Protein AF-A0A3M0INQ0-F1 (afdb_monomer_lite)

Radius of gyration: 89.79 Å; chains: 1; bounding box: 180×80×239 Å

Foldseek 3Di:
DDDDDDDDDDPVVVVVVVVLVVLLVVLVVCVVVVNHDPVSVVSNVVSVVVVVVVVVVVVVVVVVVVVVVVVVVVVVVVVVVVVVVVVVVVVVVVVVVVVVVVVVVVVVVVVVVVVVVVVVVVVVVVVVVVVVVVVVVVVVVVVVVVVVVVVVVVVVVVVVVVVVVVVVVVVVVVVVVVVVVVVVVVVLVVLVVVLVVQLVPDPDPLSNQLSVVVSVVQDSVRSSVVVVVVVVCPDPVNVVVVVVVVVVVVVVVVVVVVVVVVVVVVVLVVVVVVLVPDDPPPPVVVSCVVCVVSCVVVVVVVVVVVVVVVVVVVVVVVVVVVVVVVVVVCVVCVVVVVVVVVVVVVVVVVVVVVVVVVPPPDPDDDDDDDDDDD

Organism: NCBI:txid943815

Secondary structure (DSSP, 8-state):
-------PPPTHHHHHHHHHHHHHHHHHHHHTTT---HHHHHHHHHHHHHHHHHHHHHHHHHHHHHHHHHHHHHHHHHHHHHHHHHHHHHHHHHHHHHHHHHHHHHHHHHHHHHHHHHHHHHHHHHHHHHHHHHHHHHHHHHHHHHHHHHHHHHHHHHHHHHHHHHHHHHHHHHHHHHHHHHHHHHHHHHHHHHHHHHHHT-SSHHHHHHHHHHHTT--HHHHHHHHHHHHHHTSHHHHHHHHHHHHHHHHHHHHHHHHHHHHHHHHHHHHHHHHHTS-TTS-HHHHHHHHHHHHHHHHHHHHHHHHHHHHHHHHHHHHHHHHHHHHHHHHHHHHHHHHHHHHHHHHHHHHHHHHHHHS----------PPPP-

pLDDT: mean 80.18, std 12.95, range [36.66, 97.31]

Structure (mmCIF, N/CA/C/O backbone):
data_AF-A0A3M0INQ0-F1
#
_entry.id   AF-A0A3M0INQ0-F1
#
loop_
_atom_site.group_PDB
_atom_site.id
_atom_site.type_symbol
_atom_site.label_atom_id
_atom_site.label_alt_id
_atom_site.label_comp_id
_atom_site.label_asym_id
_atom_site.label_entity_id
_atom_site.label_seq_id
_atom_site.pdbx_PDB_ins_code
_atom_site.Cartn_x
_atom_site.Cartn_y
_atom_site.Cartn_z
_atom_site.occupancy
_atom_site.B_iso_or_equiv
_atom_site.auth_seq_id
_atom_site.auth_comp_id
_atom_site.auth_asym_id
_atom_site.auth_atom_id
_atom_site.pdbx_PDB_model_num
ATOM 1 N N . MET A 1 1 ? 55.608 -8.253 -65.726 1.00 36.66 1 MET A N 1
ATOM 2 C CA . MET A 1 1 ? 56.864 -7.608 -66.171 1.00 36.66 1 MET A CA 1
ATOM 3 C C . MET A 1 1 ? 57.374 -8.366 -67.391 1.00 36.66 1 MET A C 1
ATOM 5 O O . MET A 1 1 ? 57.789 -9.502 -67.236 1.00 36.66 1 MET A O 1
ATOM 9 N N . SER A 1 2 ? 57.237 -7.806 -68.598 1.00 38.22 2 SER A N 1
ATOM 10 C CA . SER A 1 2 ? 57.661 -8.453 -69.853 1.00 38.22 2 SER A CA 1
ATOM 11 C C . SER A 1 2 ? 59.012 -7.892 -70.296 1.00 38.22 2 SER A C 1
ATOM 13 O O . SER A 1 2 ? 59.160 -6.680 -70.458 1.00 38.22 2 SER A O 1
ATOM 15 N N . SER A 1 3 ? 60.001 -8.764 -70.456 1.00 40.25 3 SER A N 1
ATOM 16 C CA . SER A 1 3 ? 61.374 -8.449 -70.851 1.00 40.25 3 SER A CA 1
ATOM 17 C C . SER A 1 3 ? 61.421 -8.015 -72.321 1.00 40.25 3 SER A C 1
ATOM 19 O O . SER A 1 3 ? 61.277 -8.829 -73.229 1.00 40.25 3 SER A O 1
ATOM 21 N N . ARG A 1 4 ? 61.631 -6.715 -72.570 1.00 40.94 4 ARG A N 1
ATOM 22 C CA . ARG A 1 4 ? 61.861 -6.164 -73.916 1.00 40.94 4 ARG A CA 1
ATOM 23 C C . ARG A 1 4 ? 63.197 -6.676 -74.463 1.00 40.94 4 ARG A C 1
ATOM 25 O O . ARG A 1 4 ? 64.258 -6.206 -74.064 1.00 40.94 4 ARG A O 1
ATOM 32 N N . THR A 1 5 ? 63.142 -7.601 -75.413 1.00 40.47 5 THR A N 1
ATOM 33 C CA . THR A 1 5 ? 64.263 -7.965 -76.286 1.00 40.47 5 THR A CA 1
ATOM 34 C C . THR A 1 5 ? 64.624 -6.779 -77.177 1.00 40.47 5 THR A C 1
ATOM 36 O O . THR A 1 5 ? 63.920 -6.471 -78.136 1.00 40.47 5 THR A O 1
ATOM 39 N N . THR A 1 6 ? 65.716 -6.085 -76.862 1.00 47.91 6 THR A N 1
ATOM 40 C CA . THR A 1 6 ? 66.291 -5.056 -77.731 1.00 47.91 6 THR A CA 1
ATOM 41 C C . THR A 1 6 ? 67.155 -5.721 -78.801 1.00 47.91 6 THR A C 1
ATOM 43 O O . THR A 1 6 ? 68.281 -6.156 -78.565 1.00 47.91 6 THR A O 1
ATOM 46 N N . THR A 1 7 ? 66.614 -5.822 -80.013 1.00 50.16 7 THR A N 1
ATOM 47 C CA . THR A 1 7 ? 67.336 -6.304 -81.194 1.00 50.16 7 THR A CA 1
ATOM 48 C C . THR A 1 7 ? 68.451 -5.316 -81.541 1.00 50.16 7 THR A C 1
ATOM 50 O O . THR A 1 7 ? 68.204 -4.203 -82.004 1.00 50.16 7 THR A O 1
ATOM 53 N N . ARG A 1 8 ? 69.704 -5.695 -81.274 1.00 52.53 8 ARG A N 1
ATOM 54 C CA . ARG A 1 8 ? 70.888 -4.875 -81.565 1.00 52.53 8 ARG A CA 1
ATOM 55 C C . ARG A 1 8 ? 71.078 -4.759 -83.081 1.00 52.53 8 ARG A C 1
ATOM 57 O O . ARG A 1 8 ? 71.092 -5.768 -83.781 1.00 52.53 8 ARG A O 1
ATOM 64 N N . ALA A 1 9 ? 71.248 -3.535 -83.579 1.00 51.91 9 ALA A N 1
ATOM 65 C CA . ALA A 1 9 ? 71.461 -3.266 -85.000 1.00 51.91 9 ALA A CA 1
ATOM 66 C C . ALA A 1 9 ? 72.696 -4.020 -85.557 1.00 51.91 9 ALA A C 1
ATOM 68 O O . ALA A 1 9 ? 73.710 -4.138 -84.858 1.00 51.91 9 ALA A O 1
ATOM 69 N N . PRO A 1 10 ? 72.648 -4.519 -86.808 1.00 57.16 10 PRO A N 1
ATOM 70 C CA . PRO A 1 10 ? 73.714 -5.333 -87.387 1.00 57.16 10 PRO A CA 1
ATOM 71 C C . PRO A 1 10 ? 75.003 -4.519 -87.589 1.00 57.16 10 PRO A C 1
ATOM 73 O O . PRO A 1 10 ? 75.032 -3.536 -88.330 1.00 57.16 10 PRO A O 1
ATOM 76 N N . LYS A 1 11 ? 76.096 -4.969 -86.955 1.00 57.94 11 LYS A N 1
ATOM 77 C CA . LYS A 1 11 ? 77.437 -4.341 -86.971 1.00 57.94 11 LYS A CA 1
ATOM 78 C C . LYS A 1 11 ? 78.066 -4.175 -88.370 1.00 57.94 11 LYS A C 1
ATOM 80 O O . LYS A 1 11 ? 79.009 -3.404 -88.504 1.00 57.94 11 LYS A O 1
ATOM 85 N N . GLY A 1 12 ? 77.549 -4.842 -89.406 1.00 62.66 12 GLY A N 1
ATOM 86 C CA . GLY A 1 12 ? 78.128 -4.833 -90.758 1.00 62.66 12 GLY A CA 1
ATOM 87 C C . GLY A 1 12 ? 78.011 -3.505 -91.521 1.00 62.66 12 GLY A C 1
ATOM 88 O O . GLY A 1 12 ? 78.860 -3.212 -92.354 1.00 62.66 12 GLY A O 1
ATOM 89 N N . ARG A 1 13 ? 77.018 -2.655 -91.215 1.00 65.06 13 ARG A N 1
ATOM 90 C CA . ARG A 1 13 ? 76.790 -1.401 -91.970 1.00 65.06 13 ARG A CA 1
ATOM 91 C C . ARG A 1 13 ? 77.831 -0.306 -91.710 1.00 65.06 13 ARG A C 1
ATOM 93 O O . ARG A 1 13 ? 78.008 0.570 -92.549 1.00 65.06 13 ARG A O 1
ATOM 100 N N . ASN A 1 14 ? 78.512 -0.338 -90.563 1.00 71.69 14 ASN A N 1
ATOM 101 C CA . ASN A 1 14 ? 79.512 0.680 -90.224 1.00 71.69 14 ASN A CA 1
ATOM 102 C C . ASN A 1 14 ? 80.842 0.460 -90.952 1.00 71.69 14 ASN A C 1
ATOM 104 O O . ASN A 1 14 ? 81.467 1.441 -91.339 1.00 71.69 14 ASN A O 1
ATOM 108 N N . LEU A 1 15 ? 81.249 -0.797 -91.160 1.00 73.81 15 LEU A N 1
ATOM 109 C CA . LEU A 1 15 ? 82.474 -1.133 -91.897 1.00 73.81 15 LEU A CA 1
ATOM 110 C C . LEU A 1 15 ? 82.350 -0.718 -93.365 1.00 73.81 15 LEU A C 1
ATOM 112 O O . LEU A 1 15 ? 83.151 0.066 -93.854 1.00 73.81 15 LEU A O 1
ATOM 116 N N . ASP A 1 16 ? 81.246 -1.102 -94.000 1.00 76.94 16 ASP A N 1
ATOM 117 C CA . ASP A 1 16 ? 80.930 -0.737 -95.382 1.00 76.94 16 ASP A CA 1
ATOM 118 C C . ASP A 1 16 ? 80.877 0.796 -95.591 1.00 76.94 16 ASP A C 1
ATOM 120 O O . ASP A 1 16 ? 81.354 1.336 -96.589 1.00 76.94 16 ASP A O 1
ATOM 124 N N . ARG A 1 17 ? 80.388 1.555 -94.600 1.00 77.88 17 ARG A N 1
ATOM 125 C CA . ARG A 1 17 ? 80.400 3.026 -94.664 1.00 77.88 17 ARG A CA 1
ATOM 126 C C . ARG A 1 17 ? 81.802 3.626 -94.522 1.00 77.88 17 ARG A C 1
ATOM 128 O O . ARG A 1 17 ? 82.087 4.646 -95.149 1.00 77.88 17 ARG A O 1
ATOM 135 N N . LEU A 1 18 ? 82.657 3.041 -93.685 1.00 82.38 18 LEU A N 1
ATOM 136 C CA . LEU A 1 18 ? 84.046 3.482 -93.525 1.00 82.38 18 LEU A CA 1
ATOM 137 C C . LEU A 1 18 ? 84.852 3.223 -94.802 1.00 82.38 18 LEU A C 1
ATOM 139 O O . LEU A 1 18 ? 85.535 4.135 -95.271 1.00 82.38 18 LEU A O 1
ATOM 143 N N . ASP A 1 19 ? 84.688 2.048 -95.408 1.00 82.25 19 ASP A N 1
ATOM 144 C CA . ASP A 1 19 ? 85.357 1.676 -96.658 1.00 82.25 19 ASP A CA 1
ATOM 145 C C . ASP A 1 19 ? 84.938 2.600 -97.809 1.00 82.25 19 ASP A C 1
ATOM 147 O O . ASP A 1 19 ? 85.781 3.161 -98.514 1.00 82.25 19 ASP A O 1
ATOM 151 N N . ARG A 1 20 ? 83.633 2.876 -97.944 1.00 80.50 20 ARG A N 1
ATOM 152 C CA . ARG A 1 20 ? 83.129 3.827 -98.946 1.00 80.50 20 ARG A CA 1
ATOM 153 C C . ARG A 1 20 ? 83.658 5.250 -98.737 1.00 80.50 20 ARG A C 1
ATOM 155 O O . ARG A 1 20 ? 84.014 5.913 -99.709 1.00 80.50 20 ARG A O 1
ATOM 162 N N . ARG A 1 21 ? 83.777 5.717 -97.487 1.00 84.50 21 ARG A N 1
ATOM 163 C CA . ARG A 1 21 ? 84.377 7.030 -97.174 1.00 84.50 21 ARG A CA 1
ATOM 164 C C . ARG A 1 21 ? 85.855 7.098 -97.548 1.00 84.50 21 ARG A C 1
ATOM 166 O O . ARG A 1 21 ? 86.286 8.122 -98.073 1.00 84.50 21 ARG A O 1
ATOM 173 N N . ALA A 1 22 ? 86.616 6.032 -97.304 1.00 86.31 22 ALA A N 1
ATOM 174 C CA . ALA A 1 22 ? 88.028 5.961 -97.676 1.00 86.31 22 ALA A CA 1
ATOM 175 C C . ALA A 1 22 ? 88.217 6.026 -99.203 1.00 86.31 22 ALA A C 1
ATOM 177 O O . ALA A 1 22 ? 89.059 6.786 -99.688 1.00 86.31 22 ALA A O 1
ATOM 178 N N . ILE A 1 23 ? 87.384 5.304 -99.964 1.00 84.94 23 ILE A N 1
ATOM 179 C CA . ILE A 1 23 ? 87.374 5.345 -101.436 1.00 84.94 23 ILE A CA 1
ATOM 180 C C . ILE A 1 23 ? 87.055 6.762 -101.936 1.00 84.94 23 ILE A C 1
ATOM 182 O O . ILE A 1 23 ? 87.780 7.308 -102.767 1.00 84.94 23 ILE A O 1
ATOM 186 N N . VAL A 1 24 ? 86.020 7.403 -101.391 1.00 87.94 24 VAL A N 1
ATOM 187 C CA . VAL A 1 24 ? 85.609 8.761 -101.787 1.00 87.94 24 VAL A CA 1
ATOM 188 C C . VAL A 1 24 ? 86.663 9.807 -101.448 1.00 87.94 24 VAL A C 1
ATOM 190 O O . VAL A 1 24 ? 86.925 10.685 -102.266 1.00 87.94 24 VAL A O 1
ATOM 193 N N . ALA A 1 25 ? 87.312 9.709 -100.285 1.00 85.94 25 ALA A N 1
ATOM 194 C CA . ALA A 1 25 ? 88.405 10.607 -99.918 1.00 85.94 25 ALA A CA 1
ATOM 195 C C . ALA A 1 25 ? 89.564 10.533 -100.929 1.00 85.94 25 ALA A C 1
ATOM 197 O O . ALA A 1 25 ? 90.120 11.566 -101.308 1.00 85.94 25 ALA A O 1
ATOM 198 N N . ASN A 1 26 ? 89.885 9.331 -101.423 1.00 85.69 26 ASN A N 1
ATOM 199 C CA . ASN A 1 26 ? 90.886 9.142 -102.474 1.00 85.69 26 ASN A CA 1
ATOM 200 C C . ASN A 1 26 ? 90.441 9.784 -103.803 1.00 85.69 26 ASN A C 1
ATOM 202 O O . ASN A 1 26 ? 91.202 10.534 -104.418 1.00 85.69 26 ASN A O 1
ATOM 206 N N . LEU A 1 27 ? 89.185 9.567 -104.209 1.00 86.44 27 LEU A N 1
ATOM 207 C CA . LEU A 1 27 ? 88.619 10.148 -105.431 1.00 86.44 27 LEU A CA 1
ATOM 208 C C . LEU A 1 27 ? 88.574 11.686 -105.383 1.00 86.44 27 LEU A C 1
ATOM 210 O O . LEU A 1 27 ? 88.958 12.338 -106.352 1.00 86.44 27 LEU A O 1
ATOM 214 N N . LEU A 1 28 ? 88.207 12.285 -104.248 1.00 86.81 28 LEU A N 1
ATOM 215 C CA . LEU A 1 28 ? 88.232 13.741 -104.058 1.00 86.81 28 LEU A CA 1
ATOM 216 C C . LEU A 1 28 ? 89.659 14.307 -104.119 1.00 86.81 28 LEU A C 1
ATOM 218 O O . LEU A 1 28 ? 89.893 15.329 -104.766 1.00 86.81 28 LEU A O 1
ATOM 222 N N . ALA A 1 29 ? 90.639 13.622 -103.521 1.00 85.12 29 ALA A N 1
ATOM 223 C CA . ALA A 1 29 ? 92.043 14.022 -103.611 1.00 85.12 29 ALA A CA 1
ATOM 224 C C . ALA A 1 29 ? 92.571 13.992 -105.060 1.00 85.12 29 ALA A C 1
ATOM 226 O O . ALA A 1 29 ? 93.401 14.825 -105.435 1.00 85.12 29 ALA A O 1
ATOM 227 N N . ARG A 1 30 ? 92.079 13.066 -105.897 1.00 82.69 30 ARG A N 1
ATOM 228 C CA . ARG A 1 30 ? 92.405 13.004 -107.335 1.00 82.69 30 ARG A CA 1
ATOM 229 C C . ARG A 1 30 ? 91.652 14.054 -108.157 1.00 82.69 30 ARG A C 1
ATOM 231 O O . ARG A 1 30 ? 92.251 14.625 -109.070 1.00 82.69 30 ARG A O 1
ATOM 238 N N . ALA A 1 31 ? 90.407 14.375 -107.797 1.00 85.00 31 ALA A N 1
ATOM 239 C CA . ALA A 1 31 ? 89.630 15.458 -108.408 1.00 85.00 31 ALA A CA 1
ATOM 240 C C . ALA A 1 31 ? 90.340 16.812 -108.258 1.00 85.00 31 ALA A C 1
ATOM 242 O O . ALA A 1 31 ? 90.495 17.538 -109.237 1.00 85.00 31 ALA A O 1
ATOM 243 N N . HIS A 1 32 ? 90.873 17.106 -107.066 1.00 85.00 32 HIS A N 1
ATOM 244 C CA . HIS A 1 32 ? 91.642 18.330 -106.801 1.00 85.00 32 HIS A CA 1
ATOM 245 C C . HIS A 1 32 ? 92.917 18.465 -107.643 1.00 85.00 32 HIS A C 1
ATOM 247 O O . HIS A 1 32 ? 93.399 19.573 -107.854 1.00 85.00 32 HIS A O 1
ATOM 253 N N . ARG A 1 33 ? 93.459 17.353 -108.152 1.00 86.31 33 ARG A N 1
ATOM 254 C CA . ARG A 1 33 ? 94.629 17.336 -109.045 1.00 86.31 33 ARG A CA 1
ATOM 255 C C . ARG A 1 33 ? 94.245 17.356 -110.533 1.00 86.31 33 ARG A C 1
ATOM 257 O O . ARG A 1 33 ? 95.110 17.111 -111.367 1.00 86.31 33 ARG A O 1
ATOM 264 N N . ALA A 1 34 ? 92.970 17.609 -110.855 1.00 78.75 34 ALA A N 1
ATOM 265 C CA . ALA A 1 34 ? 92.394 17.659 -112.205 1.00 78.75 34 ALA A CA 1
ATOM 266 C C . ALA A 1 34 ? 92.572 16.372 -113.041 1.00 78.75 34 ALA A C 1
ATOM 268 O O . ALA A 1 34 ? 92.645 16.421 -114.266 1.00 78.75 34 ALA A O 1
ATOM 269 N N . ARG A 1 35 ? 92.649 15.202 -112.390 1.00 76.00 35 ARG A N 1
ATOM 270 C CA . ARG A 1 35 ? 92.898 13.897 -113.040 1.00 76.00 35 ARG A CA 1
ATOM 271 C C . ARG A 1 35 ? 91.782 12.885 -112.804 1.00 76.00 35 ARG A C 1
ATOM 273 O O . ARG A 1 35 ? 92.059 11.694 -112.683 1.00 76.00 35 ARG A O 1
ATOM 280 N N . LEU A 1 36 ? 90.543 13.348 -112.676 1.00 85.25 36 LEU A N 1
ATOM 281 C CA . LEU A 1 36 ? 89.424 12.432 -112.514 1.00 85.25 36 LEU A CA 1
ATOM 282 C C . LEU A 1 36 ? 89.033 11.864 -113.876 1.00 85.25 36 LEU A C 1
ATOM 284 O O . LEU A 1 36 ? 88.695 12.608 -114.796 1.00 85.25 36 LEU A O 1
ATOM 288 N N . THR A 1 37 ? 89.088 10.546 -114.010 1.00 87.94 37 THR A N 1
ATOM 289 C CA . THR A 1 37 ? 88.546 9.883 -115.196 1.00 87.94 37 THR A CA 1
ATOM 290 C C . THR A 1 37 ? 87.011 9.928 -115.170 1.00 87.94 37 THR A C 1
ATOM 292 O O . THR A 1 37 ? 86.415 10.004 -114.091 1.00 87.94 37 THR A O 1
ATOM 295 N N . PRO A 1 38 ? 86.328 9.838 -116.325 1.00 86.31 38 PRO A N 1
ATOM 296 C CA . PRO A 1 38 ? 84.865 9.772 -116.365 1.00 86.31 38 PRO A CA 1
ATOM 297 C C . PRO A 1 38 ? 84.276 8.644 -115.500 1.00 86.31 38 PRO A C 1
ATOM 299 O O . PRO A 1 38 ? 83.239 8.829 -114.870 1.00 86.31 38 PRO A O 1
ATOM 302 N N . ALA A 1 39 ? 84.966 7.501 -115.407 1.00 85.25 39 ALA A N 1
ATOM 303 C CA . ALA A 1 39 ? 84.559 6.380 -114.557 1.00 85.25 39 ALA A CA 1
ATOM 304 C C . ALA A 1 39 ? 84.647 6.717 -113.056 1.00 85.25 39 ALA A C 1
ATOM 306 O O . ALA A 1 39 ? 83.745 6.404 -112.285 1.00 85.25 39 ALA A O 1
ATOM 307 N N . GLU A 1 40 ? 85.707 7.406 -112.635 1.00 86.50 40 GLU A N 1
ATOM 308 C CA . GLU A 1 40 ? 85.876 7.876 -111.255 1.00 86.50 40 GLU A CA 1
ATOM 309 C C . GLU A 1 40 ? 84.863 8.975 -110.887 1.00 86.50 40 GLU A C 1
ATOM 311 O O . GLU A 1 40 ? 84.373 9.008 -109.756 1.00 86.50 40 GLU A O 1
ATOM 316 N N . ALA A 1 41 ? 84.499 9.840 -111.841 1.00 84.25 41 ALA A N 1
ATOM 317 C CA . ALA A 1 41 ? 83.425 10.821 -111.676 1.00 84.25 41 ALA A CA 1
ATOM 318 C C . ALA A 1 41 ? 82.057 10.145 -111.487 1.00 84.25 41 ALA A C 1
ATOM 320 O O . ALA A 1 41 ? 81.289 10.554 -110.614 1.00 84.25 41 ALA A O 1
ATOM 321 N N . ALA A 1 42 ? 81.775 9.086 -112.254 1.00 87.00 42 ALA A N 1
ATOM 322 C CA . ALA A 1 42 ? 80.561 8.287 -112.102 1.00 87.00 42 ALA A CA 1
ATOM 323 C C . ALA A 1 42 ? 80.491 7.614 -110.720 1.00 87.00 42 ALA A C 1
ATOM 325 O O . ALA A 1 42 ? 79.466 7.719 -110.053 1.00 87.00 42 ALA A O 1
ATOM 326 N N . LEU A 1 43 ? 81.598 7.038 -110.228 1.00 86.38 43 LEU A N 1
ATOM 327 C CA . LEU A 1 43 ? 81.664 6.447 -108.881 1.00 86.38 43 LEU A CA 1
ATOM 328 C C . LEU A 1 43 ? 81.410 7.472 -107.760 1.00 86.38 43 LEU A C 1
ATOM 330 O O . LEU A 1 43 ? 80.747 7.153 -106.771 1.00 86.38 43 LEU A O 1
ATOM 334 N N . LEU A 1 44 ? 81.903 8.711 -107.900 1.00 87.69 44 LEU A N 1
ATOM 335 C CA . LEU A 1 44 ? 81.562 9.798 -106.973 1.00 87.69 44 LEU A CA 1
ATOM 336 C C . LEU A 1 44 ? 80.072 10.168 -107.048 1.00 87.69 44 LEU A C 1
ATOM 338 O O . LEU A 1 44 ? 79.450 10.381 -106.006 1.00 87.69 44 LEU A O 1
ATOM 342 N N . GLY A 1 45 ? 79.498 10.219 -108.254 1.00 87.19 45 GLY A N 1
ATOM 343 C CA . GLY A 1 45 ? 78.065 10.445 -108.465 1.00 87.19 45 GLY A CA 1
ATOM 344 C C . GLY A 1 45 ? 77.199 9.377 -107.794 1.00 87.19 45 GLY A C 1
ATOM 345 O O . GLY A 1 45 ? 76.281 9.711 -107.040 1.00 87.19 45 GLY A O 1
ATOM 346 N N . ASP A 1 46 ? 77.552 8.104 -107.979 1.00 86.62 46 ASP A N 1
ATOM 347 C CA . ASP A 1 46 ? 76.885 6.963 -107.347 1.00 86.62 46 ASP A CA 1
ATOM 348 C C . ASP A 1 46 ? 76.988 7.023 -105.819 1.00 86.62 46 ASP A C 1
ATOM 350 O O . ASP A 1 46 ? 76.003 6.783 -105.117 1.00 86.62 46 ASP A O 1
ATOM 354 N N . TYR A 1 47 ? 78.149 7.402 -105.276 1.00 88.12 47 TYR A N 1
ATOM 355 C CA . TYR A 1 47 ? 78.312 7.569 -103.832 1.00 88.12 47 TYR A CA 1
ATOM 356 C C . TYR A 1 47 ? 77.422 8.683 -103.265 1.00 88.12 47 TYR A C 1
ATOM 358 O O . TYR A 1 47 ? 76.743 8.469 -102.258 1.00 88.12 47 TYR A O 1
ATOM 366 N N . VAL A 1 48 ? 77.385 9.858 -103.904 1.00 88.00 48 VAL A N 1
ATOM 367 C CA . VAL A 1 48 ? 76.524 10.974 -103.470 1.00 88.00 48 VAL A CA 1
ATOM 368 C C . VAL A 1 48 ? 75.052 10.574 -103.534 1.00 88.00 48 VAL A C 1
ATOM 370 O O . VAL A 1 48 ? 74.295 10.865 -102.604 1.00 88.00 48 VAL A O 1
ATOM 373 N N . TYR A 1 49 ? 74.646 9.862 -104.587 1.00 90.56 49 TYR A N 1
ATOM 374 C CA . TYR A 1 49 ? 73.294 9.325 -104.699 1.00 90.56 49 TYR A CA 1
ATOM 375 C C . TYR A 1 49 ? 72.973 8.352 -103.553 1.00 90.56 49 TYR A C 1
ATOM 377 O O . TYR A 1 49 ? 71.924 8.479 -102.918 1.00 90.56 49 TYR A O 1
ATOM 385 N N . GLN A 1 50 ? 73.885 7.431 -103.226 1.00 87.81 50 GLN A N 1
ATOM 386 C CA . GLN A 1 50 ? 73.699 6.467 -102.137 1.00 87.81 50 GLN A CA 1
ATOM 387 C C . GLN A 1 50 ? 73.678 7.122 -100.748 1.00 87.81 50 GLN A C 1
ATOM 389 O O . GLN A 1 50 ? 72.838 6.757 -99.930 1.00 87.81 50 GLN A O 1
ATOM 394 N N . GLU A 1 51 ? 74.530 8.110 -100.455 1.00 87.38 51 GLU A N 1
ATOM 395 C CA . GLU A 1 51 ? 74.463 8.841 -99.177 1.00 87.38 51 GLU A CA 1
ATOM 396 C C . GLU A 1 51 ? 73.188 9.688 -99.077 1.00 87.38 51 GLU A C 1
ATOM 398 O O . GLU A 1 51 ? 72.573 9.722 -98.012 1.00 87.38 51 GLU A O 1
ATOM 403 N N . ARG A 1 52 ? 72.725 10.311 -100.173 1.00 90.25 52 ARG A N 1
ATOM 404 C CA . ARG A 1 52 ? 71.430 11.010 -100.187 1.00 90.25 52 ARG A CA 1
ATOM 405 C C . ARG A 1 52 ? 70.283 10.040 -99.923 1.00 90.25 52 ARG A C 1
ATOM 407 O O . ARG A 1 52 ? 69.446 10.318 -99.068 1.00 90.25 52 ARG A O 1
ATOM 414 N N . ARG A 1 53 ? 70.285 8.881 -100.586 1.00 91.25 53 ARG A N 1
ATOM 415 C CA . ARG A 1 53 ? 69.305 7.815 -100.357 1.00 91.25 53 ARG A CA 1
ATOM 416 C C . ARG A 1 53 ? 69.328 7.333 -98.904 1.00 91.25 53 ARG A C 1
ATOM 418 O O . ARG A 1 53 ? 68.270 7.259 -98.291 1.00 91.25 53 ARG A O 1
ATOM 425 N N . LEU A 1 54 ? 70.502 7.058 -98.330 1.00 87.75 54 LEU A N 1
ATOM 426 C CA . LEU A 1 54 ? 70.642 6.635 -96.930 1.00 87.75 54 LEU A CA 1
ATOM 427 C C . LEU A 1 54 ? 70.211 7.731 -95.946 1.00 87.75 54 LEU A C 1
ATOM 429 O O . LEU A 1 54 ? 69.604 7.429 -94.920 1.00 87.75 54 LEU A O 1
ATOM 433 N N . ALA A 1 55 ? 70.498 9.001 -96.241 1.00 85.38 55 ALA A N 1
ATOM 434 C CA . ALA A 1 55 ? 70.032 10.127 -95.440 1.00 85.38 55 ALA A CA 1
ATOM 435 C C . ALA A 1 55 ? 68.503 10.251 -95.491 1.00 85.38 55 ALA A C 1
ATOM 437 O O . ALA A 1 55 ? 67.880 10.455 -94.450 1.00 85.38 55 ALA A O 1
ATOM 438 N N . ASP A 1 56 ? 67.893 10.079 -96.664 1.00 88.81 56 ASP A N 1
ATOM 439 C CA . ASP A 1 56 ? 66.439 10.093 -96.839 1.00 88.81 56 ASP A CA 1
ATOM 440 C C . ASP A 1 56 ? 65.775 8.879 -96.161 1.00 88.81 56 ASP A C 1
ATOM 442 O O . ASP A 1 56 ? 64.763 9.037 -95.477 1.00 88.81 56 ASP A O 1
ATOM 446 N N . GLU A 1 57 ? 66.365 7.683 -96.264 1.00 86.56 57 GLU A N 1
ATOM 447 C CA . GLU A 1 57 ? 65.938 6.478 -95.539 1.00 86.56 57 GLU A CA 1
ATOM 448 C C . GLU A 1 57 ? 66.027 6.680 -94.019 1.00 86.56 57 GLU A C 1
ATOM 450 O O . GLU A 1 57 ? 65.085 6.342 -93.301 1.00 86.56 57 GLU A O 1
ATOM 455 N N . ASN A 1 58 ? 67.103 7.296 -93.518 1.00 85.50 58 ASN A N 1
ATOM 456 C CA . ASN A 1 58 ? 67.254 7.595 -92.094 1.00 85.50 58 ASN A CA 1
ATOM 457 C C . ASN A 1 58 ? 66.265 8.674 -91.625 1.00 85.50 58 ASN A C 1
ATOM 459 O O . ASN A 1 58 ? 65.677 8.533 -90.559 1.00 85.50 58 ASN A O 1
ATOM 463 N N . ARG A 1 59 ? 66.004 9.719 -92.428 1.00 87.56 59 ARG A N 1
ATOM 464 C CA . ARG A 1 59 ? 64.956 10.709 -92.118 1.00 87.56 59 ARG A CA 1
ATOM 465 C C . ARG A 1 59 ? 63.577 10.060 -92.062 1.00 87.56 59 ARG A C 1
ATOM 467 O O . ARG A 1 59 ? 62.829 10.349 -91.137 1.00 87.56 59 ARG A O 1
ATOM 474 N N . ARG A 1 60 ? 63.251 9.158 -92.996 1.00 87.25 60 ARG A N 1
ATOM 475 C CA . ARG A 1 60 ? 61.986 8.401 -92.974 1.00 87.25 60 ARG A CA 1
ATOM 476 C C . ARG A 1 60 ? 61.893 7.484 -91.756 1.00 87.25 60 ARG A C 1
ATOM 478 O O . ARG A 1 60 ? 60.851 7.453 -91.111 1.00 87.25 60 ARG A O 1
ATOM 485 N N . ALA A 1 61 ? 62.973 6.780 -91.414 1.00 84.25 61 ALA A N 1
ATOM 486 C CA . ALA A 1 61 ? 63.019 5.924 -90.232 1.00 84.25 61 ALA A CA 1
ATOM 487 C C . ALA A 1 61 ? 62.855 6.735 -88.935 1.00 84.25 61 ALA A C 1
ATOM 489 O O . ALA A 1 61 ? 62.025 6.381 -88.103 1.00 84.25 61 ALA A O 1
ATOM 490 N N . MET A 1 62 ? 63.577 7.854 -88.798 1.00 85.06 62 MET A N 1
ATOM 491 C CA . MET A 1 62 ? 63.463 8.757 -87.648 1.00 85.06 62 MET A CA 1
ATOM 492 C C . MET A 1 62 ? 62.070 9.386 -87.557 1.00 85.06 62 MET A C 1
ATOM 494 O O . MET A 1 62 ? 61.483 9.383 -86.481 1.00 85.06 62 MET A O 1
ATOM 498 N N . ALA A 1 63 ? 61.496 9.842 -88.676 1.00 87.06 63 ALA A N 1
ATOM 499 C CA . ALA A 1 63 ? 60.125 10.350 -88.716 1.00 87.06 63 ALA A CA 1
ATOM 500 C C . ALA A 1 63 ? 59.112 9.283 -88.272 1.00 87.06 63 ALA A C 1
ATOM 502 O O . ALA A 1 63 ? 58.226 9.579 -87.476 1.00 87.06 63 ALA A O 1
ATOM 503 N N . GLY A 1 64 ? 59.285 8.029 -88.707 1.00 87.06 64 GLY A N 1
ATOM 504 C CA . GLY A 1 64 ? 58.467 6.904 -88.256 1.00 87.06 64 GLY A CA 1
ATOM 505 C C . GLY A 1 64 ? 58.598 6.635 -86.754 1.00 87.06 64 GLY A C 1
ATOM 506 O O . GLY A 1 64 ? 57.592 6.411 -86.085 1.00 87.06 64 GLY A O 1
ATOM 507 N N . THR A 1 65 ? 59.812 6.713 -86.194 1.00 86.94 65 THR A N 1
ATOM 508 C CA . THR A 1 65 ? 60.015 6.560 -84.743 1.00 86.94 65 THR A CA 1
ATOM 509 C C . THR A 1 65 ? 59.454 7.731 -83.941 1.00 86.94 65 THR A C 1
ATOM 511 O O . THR A 1 65 ? 58.874 7.499 -82.885 1.00 86.94 65 THR A O 1
ATOM 514 N N . THR A 1 66 ? 59.560 8.966 -84.441 1.00 87.56 66 THR A N 1
ATOM 515 C CA . THR A 1 66 ? 58.978 10.148 -83.791 1.00 87.56 66 THR A CA 1
ATOM 516 C C . THR A 1 66 ? 57.457 10.060 -83.786 1.00 87.56 66 THR A C 1
ATOM 518 O O . THR A 1 66 ? 56.861 10.185 -82.723 1.00 87.56 66 THR A O 1
ATOM 521 N N . GLN A 1 67 ? 56.839 9.707 -84.918 1.00 88.38 67 GLN A N 1
ATOM 522 C CA . GLN A 1 67 ? 55.391 9.485 -84.997 1.00 88.38 67 GLN A CA 1
ATOM 523 C C . GLN A 1 67 ? 54.928 8.342 -84.086 1.00 88.38 67 GLN A C 1
ATOM 525 O O . GLN A 1 67 ? 53.877 8.436 -83.459 1.00 88.38 67 GLN A O 1
ATOM 530 N N . ALA A 1 68 ? 55.694 7.251 -83.989 1.00 89.31 68 ALA A N 1
ATOM 531 C CA . ALA A 1 68 ? 55.370 6.162 -83.070 1.00 89.31 68 ALA A CA 1
ATOM 532 C C . ALA A 1 68 ? 55.447 6.615 -81.602 1.00 89.31 68 ALA A C 1
ATOM 534 O O . ALA A 1 68 ? 54.568 6.277 -80.811 1.00 89.31 68 ALA A O 1
ATOM 535 N N . LEU A 1 69 ? 56.463 7.403 -81.235 1.00 91.38 69 LEU A N 1
ATOM 536 C CA . LEU A 1 69 ? 56.587 7.976 -79.893 1.00 91.38 69 LEU A CA 1
ATOM 537 C C . LEU A 1 69 ? 55.467 8.973 -79.583 1.00 91.38 69 LEU A C 1
ATOM 539 O O . LEU A 1 69 ? 54.948 8.948 -78.472 1.00 91.38 69 LEU A O 1
ATOM 543 N N . GLU A 1 70 ? 55.074 9.809 -80.543 1.00 92.31 70 GLU A N 1
ATOM 544 C CA . GLU A 1 70 ? 53.940 10.730 -80.413 1.00 92.31 70 GLU A CA 1
ATOM 545 C C . GLU A 1 70 ? 52.637 9.967 -80.168 1.00 92.31 70 GLU A C 1
ATOM 547 O O . GLU A 1 70 ? 51.982 10.220 -79.163 1.00 92.31 70 GLU A O 1
ATOM 552 N N . ARG A 1 71 ? 52.331 8.933 -80.964 1.00 91.88 71 ARG A N 1
ATOM 553 C CA . ARG A 1 71 ? 51.151 8.076 -80.729 1.00 91.88 71 ARG A CA 1
ATOM 554 C C . ARG A 1 71 ? 51.178 7.402 -79.359 1.00 91.88 71 ARG A C 1
ATOM 556 O O . ARG A 1 71 ? 50.140 7.251 -78.724 1.00 91.88 71 ARG A O 1
ATOM 563 N N . HIS A 1 72 ? 52.353 6.976 -78.890 1.00 92.56 72 HIS A N 1
ATOM 564 C CA . HIS A 1 72 ? 52.488 6.401 -77.552 1.00 92.56 72 HIS A CA 1
ATOM 565 C C . HIS A 1 72 ? 52.290 7.435 -76.441 1.00 92.56 72 HIS A C 1
ATOM 567 O O . HIS A 1 72 ? 51.711 7.088 -75.415 1.00 92.56 72 HIS A O 1
ATOM 573 N N . ARG A 1 73 ? 52.744 8.680 -76.634 1.00 93.31 73 ARG A N 1
ATOM 574 C CA . ARG A 1 73 ? 52.491 9.784 -75.698 1.00 93.31 73 ARG A CA 1
ATOM 575 C C . ARG A 1 73 ? 51.010 10.126 -75.652 1.00 93.31 73 ARG A C 1
ATOM 577 O O . ARG A 1 73 ? 50.440 10.109 -74.575 1.00 93.31 73 ARG A O 1
ATOM 584 N N . GLU A 1 74 ? 50.370 10.295 -76.804 1.00 93.06 74 GLU A N 1
ATOM 585 C CA . GLU A 1 74 ? 48.930 10.555 -76.887 1.00 93.06 74 GLU A CA 1
ATOM 586 C C . GLU A 1 74 ? 48.105 9.435 -76.238 1.00 93.06 74 GLU A C 1
ATOM 588 O O . GLU A 1 74 ? 47.173 9.713 -75.485 1.00 93.06 74 GLU A O 1
ATOM 593 N N . ALA A 1 75 ? 48.469 8.169 -76.473 1.00 93.06 75 ALA A N 1
ATOM 594 C CA . ALA A 1 75 ? 47.816 7.029 -75.835 1.00 93.06 75 ALA A CA 1
ATOM 595 C C . ALA A 1 75 ? 48.031 7.006 -74.312 1.00 93.06 75 ALA A C 1
ATOM 597 O O . ALA A 1 75 ? 47.106 6.675 -73.570 1.00 93.06 75 ALA A O 1
ATOM 598 N N . ALA A 1 76 ? 49.227 7.366 -73.835 1.00 91.12 76 ALA A N 1
ATOM 599 C CA . ALA A 1 76 ? 49.509 7.477 -72.407 1.00 91.12 76 ALA A CA 1
ATOM 600 C C . ALA A 1 76 ? 48.722 8.631 -71.768 1.00 91.12 76 ALA A C 1
ATOM 602 O O . ALA A 1 76 ? 48.085 8.424 -70.742 1.00 91.12 76 ALA A O 1
ATOM 603 N N . ASP A 1 77 ? 48.684 9.802 -72.403 1.00 94.06 77 ASP A N 1
ATOM 604 C CA . ASP A 1 77 ? 47.943 10.971 -71.922 1.00 94.06 77 ASP A CA 1
ATOM 605 C C . ASP A 1 77 ? 46.428 10.731 -71.929 1.00 94.06 77 ASP A C 1
ATOM 607 O O . ASP A 1 77 ? 45.705 11.241 -71.074 1.00 94.06 77 ASP A O 1
ATOM 611 N N . ALA A 1 78 ? 45.916 9.959 -72.893 1.00 93.00 78 ALA A N 1
ATOM 612 C CA . ALA A 1 78 ? 44.524 9.520 -72.901 1.00 93.00 78 ALA A CA 1
ATOM 613 C C . ALA A 1 78 ? 44.232 8.556 -71.739 1.00 93.00 78 ALA A C 1
ATOM 615 O O . ALA A 1 78 ? 43.242 8.739 -71.034 1.00 93.00 78 ALA A O 1
ATOM 616 N N . ALA A 1 79 ? 45.114 7.581 -71.492 1.00 92.50 79 ALA A N 1
ATOM 617 C CA . ALA A 1 79 ? 44.968 6.642 -70.381 1.00 92.50 79 ALA A CA 1
ATOM 618 C C . ALA A 1 79 ? 45.068 7.332 -69.009 1.00 92.50 79 ALA A C 1
ATOM 620 O O . ALA A 1 79 ? 44.323 6.982 -68.095 1.00 92.50 79 ALA A O 1
ATOM 621 N N . ILE A 1 80 ? 45.954 8.325 -68.867 1.00 92.81 80 ILE A N 1
ATOM 622 C CA . ILE A 1 80 ? 46.072 9.144 -67.653 1.00 92.81 80 ILE A CA 1
ATOM 623 C C . ILE A 1 80 ? 44.768 9.903 -67.413 1.00 92.81 80 ILE A C 1
ATOM 625 O O . ILE A 1 80 ? 44.188 9.763 -66.341 1.00 92.81 80 ILE A O 1
ATOM 629 N N . ARG A 1 81 ? 44.245 10.608 -68.425 1.00 95.12 81 ARG A N 1
ATOM 630 C CA . ARG A 1 81 ? 42.971 11.339 -68.310 1.00 95.12 81 ARG A CA 1
ATOM 631 C C . ARG A 1 81 ? 41.795 10.432 -67.953 1.00 95.12 81 ARG A C 1
ATOM 633 O O . ARG A 1 81 ? 40.948 10.809 -67.151 1.00 95.12 81 ARG A O 1
ATOM 640 N N . GLU A 1 82 ? 41.736 9.228 -68.519 1.00 93.62 82 GLU A N 1
ATOM 641 C CA . GLU A 1 82 ? 40.688 8.259 -68.187 1.00 93.62 82 GLU A CA 1
ATOM 642 C C . GLU A 1 82 ? 40.796 7.767 -66.733 1.00 93.62 82 GLU A C 1
ATOM 644 O O . GLU A 1 82 ? 39.781 7.587 -66.059 1.00 93.62 82 GLU A O 1
ATOM 649 N N . LEU A 1 83 ? 42.016 7.552 -66.233 1.00 91.75 83 LEU A N 1
ATOM 650 C CA . LEU A 1 83 ? 42.255 7.174 -64.840 1.00 91.75 83 LEU A CA 1
ATOM 651 C C . LEU A 1 83 ? 41.942 8.319 -63.870 1.00 91.75 83 LEU A C 1
ATOM 653 O O . LEU A 1 83 ? 41.328 8.068 -62.836 1.00 91.75 83 LEU A O 1
ATOM 657 N N . GLU A 1 84 ? 42.301 9.555 -64.213 1.00 93.69 84 GLU A N 1
ATOM 658 C CA . GLU A 1 84 ? 41.959 10.755 -63.440 1.00 93.69 84 GLU A CA 1
ATOM 659 C C . GLU A 1 84 ? 40.443 10.944 -63.363 1.00 93.69 84 GLU A C 1
ATOM 661 O O . GLU A 1 84 ? 39.902 11.127 -62.275 1.00 93.69 84 GLU A O 1
ATOM 666 N N . GLN A 1 85 ? 39.733 10.804 -64.487 1.00 95.00 85 GLN A N 1
ATOM 667 C CA . GLN A 1 85 ? 38.273 10.890 -64.496 1.00 95.00 85 GLN A CA 1
ATOM 668 C C . GLN A 1 85 ? 37.643 9.796 -63.627 1.00 95.00 85 GLN A C 1
ATOM 670 O O . GLN A 1 85 ? 36.751 10.077 -62.829 1.00 95.00 85 GLN A O 1
ATOM 675 N N . ARG A 1 86 ? 38.138 8.554 -63.722 1.00 92.00 86 ARG A N 1
ATOM 676 C CA . ARG A 1 86 ? 37.674 7.453 -62.867 1.00 92.00 86 ARG A CA 1
ATOM 677 C C . ARG A 1 86 ? 37.935 7.711 -61.382 1.00 92.00 86 ARG A C 1
ATOM 679 O O . ARG A 1 86 ? 37.103 7.325 -60.564 1.00 92.00 86 ARG A O 1
ATOM 686 N N . ALA A 1 87 ? 39.054 8.346 -61.034 1.00 92.31 87 ALA A N 1
ATOM 687 C CA . ALA A 1 87 ? 39.359 8.726 -59.657 1.00 92.31 87 ALA A CA 1
ATOM 688 C C . ALA A 1 87 ? 38.394 9.807 -59.149 1.00 92.31 87 ALA A C 1
ATOM 690 O O . ALA A 1 87 ? 37.806 9.633 -58.086 1.00 92.31 87 ALA A O 1
ATOM 691 N N . VAL A 1 88 ? 38.143 10.852 -59.943 1.00 94.62 88 VAL A N 1
ATOM 692 C CA . VAL A 1 88 ? 37.182 11.918 -59.606 1.00 94.62 88 VAL A CA 1
ATOM 693 C C . VAL A 1 88 ? 35.764 11.364 -59.440 1.00 94.62 88 VAL A C 1
ATOM 695 O O . VAL A 1 88 ? 35.065 11.714 -58.490 1.00 94.62 88 VAL A O 1
ATOM 698 N N . ASP A 1 89 ? 35.333 10.465 -60.325 1.00 93.44 89 ASP A N 1
ATOM 699 C CA . ASP A 1 89 ? 34.016 9.832 -60.225 1.00 93.44 89 ASP A CA 1
ATOM 700 C C . ASP A 1 89 ? 33.912 8.937 -58.977 1.00 93.44 89 ASP A C 1
ATOM 702 O O . ASP A 1 89 ? 32.866 8.894 -58.326 1.00 93.44 89 ASP A O 1
ATOM 706 N N . ALA A 1 90 ? 34.991 8.231 -58.617 1.00 91.81 90 ALA A N 1
ATOM 707 C CA . ALA A 1 90 ? 35.049 7.424 -57.401 1.00 91.81 90 ALA A CA 1
ATOM 708 C C . ALA A 1 90 ? 35.016 8.290 -56.131 1.00 91.81 90 ALA A C 1
ATOM 710 O O . ALA A 1 90 ? 34.287 7.960 -55.196 1.00 91.81 90 ALA A O 1
ATOM 711 N N . GLU A 1 91 ? 35.740 9.412 -56.112 1.00 92.38 91 GLU A N 1
ATOM 712 C CA . GLU A 1 91 ? 35.702 10.387 -55.017 1.00 92.38 91 GLU A CA 1
ATOM 713 C C . GLU A 1 91 ? 34.307 10.987 -54.856 1.00 92.38 91 GLU A C 1
ATOM 715 O O . GLU A 1 91 ? 33.787 11.029 -53.742 1.00 92.38 91 GLU A O 1
ATOM 720 N N . ARG A 1 92 ? 33.652 11.373 -55.959 1.00 93.44 92 ARG A N 1
ATOM 721 C CA . ARG A 1 92 ? 32.281 11.895 -55.917 1.00 93.44 92 ARG A CA 1
ATOM 722 C C . ARG A 1 92 ? 31.315 10.881 -55.307 1.00 93.44 92 ARG A C 1
ATOM 724 O O . ARG A 1 92 ? 30.582 11.233 -54.389 1.00 93.44 92 ARG A O 1
ATOM 731 N N . ARG A 1 93 ? 31.363 9.621 -55.753 1.00 91.62 93 ARG A N 1
ATOM 732 C CA . ARG A 1 93 ? 30.525 8.549 -55.188 1.00 91.62 93 ARG A CA 1
ATOM 733 C C . ARG A 1 93 ? 30.815 8.304 -53.713 1.00 91.62 93 ARG A C 1
ATOM 735 O O . ARG A 1 93 ? 29.895 8.019 -52.957 1.00 91.62 93 ARG A O 1
ATOM 742 N N . HIS A 1 94 ? 32.077 8.397 -53.296 1.00 90.81 94 HIS A N 1
ATOM 743 C CA . HIS A 1 94 ? 32.432 8.241 -51.890 1.00 90.81 94 HIS A CA 1
ATOM 744 C C . HIS A 1 94 ? 31.861 9.380 -51.039 1.00 90.81 94 HIS A C 1
ATOM 746 O O . HIS A 1 94 ? 31.283 9.114 -49.991 1.00 90.81 94 HIS A O 1
ATOM 752 N N . VAL A 1 95 ? 31.956 10.628 -51.506 1.00 93.62 95 VAL A N 1
ATOM 753 C CA . VAL A 1 95 ? 31.373 11.790 -50.817 1.00 93.62 95 VAL A CA 1
ATOM 754 C C . VAL A 1 95 ? 29.850 11.685 -50.740 1.00 93.62 95 VAL A C 1
ATOM 756 O O . VAL A 1 95 ? 29.290 11.918 -49.674 1.00 93.62 95 VAL A O 1
ATOM 759 N N . GLU A 1 96 ? 29.185 11.295 -51.830 1.00 91.69 96 GLU A N 1
ATOM 760 C CA . GLU A 1 96 ? 27.732 11.068 -51.854 1.00 91.69 96 GLU A CA 1
ATOM 761 C C . GLU A 1 96 ? 27.324 9.969 -50.861 1.00 91.69 96 GLU A C 1
ATOM 763 O O . GLU A 1 96 ? 26.441 10.192 -50.036 1.00 91.69 96 GLU A O 1
ATOM 768 N N . ALA A 1 97 ? 28.027 8.831 -50.848 1.00 90.38 97 ALA A N 1
ATOM 769 C CA . ALA A 1 97 ? 27.762 7.743 -49.907 1.00 90.38 97 ALA A CA 1
ATOM 770 C C . ALA A 1 97 ? 27.989 8.154 -48.441 1.00 90.38 97 ALA A C 1
ATOM 772 O O . ALA A 1 97 ? 27.208 7.788 -47.565 1.00 90.38 97 ALA A O 1
ATOM 773 N N . VAL A 1 98 ? 29.035 8.940 -48.159 1.00 90.31 98 VAL A N 1
ATOM 774 C CA . VAL A 1 98 ? 29.296 9.471 -46.811 1.00 90.31 98 VAL A CA 1
ATOM 775 C C . VAL A 1 98 ? 28.210 10.465 -46.396 1.00 90.31 98 VAL A C 1
ATOM 777 O O . VAL A 1 98 ? 27.783 10.445 -45.244 1.00 90.31 98 VAL A O 1
ATOM 780 N N . ALA A 1 99 ? 27.731 11.311 -47.310 1.00 89.12 99 ALA A N 1
ATOM 781 C CA . ALA A 1 99 ? 26.642 12.243 -47.027 1.00 89.12 99 ALA A CA 1
ATOM 782 C C . ALA A 1 99 ? 25.321 11.508 -46.741 1.00 89.12 99 ALA A C 1
ATOM 784 O O . ALA A 1 99 ? 24.635 11.840 -45.774 1.00 89.12 99 ALA A O 1
ATOM 785 N N . GLU A 1 100 ? 24.986 10.476 -47.522 1.00 87.50 100 GLU A N 1
ATOM 786 C CA . GLU A 1 100 ? 23.832 9.608 -47.255 1.00 87.50 100 GLU A CA 1
ATOM 787 C C . GLU A 1 100 ? 23.950 8.927 -45.887 1.00 87.50 100 GLU A C 1
ATOM 789 O O . GLU A 1 100 ? 23.006 8.971 -45.095 1.00 87.50 100 GLU A O 1
ATOM 794 N N . GLN A 1 101 ? 25.128 8.383 -45.562 1.00 85.62 101 GLN A N 1
ATOM 795 C CA . GLN A 1 101 ? 25.381 7.770 -44.260 1.00 85.62 101 GLN A CA 1
ATOM 796 C C . GLN A 1 101 ? 25.193 8.780 -43.117 1.00 85.62 101 GLN A C 1
ATOM 798 O O . GLN A 1 101 ? 24.475 8.495 -42.159 1.00 85.62 101 GLN A O 1
ATOM 803 N N . GLN A 1 102 ? 25.747 9.990 -43.231 1.00 86.06 102 GLN A N 1
ATOM 804 C CA . GLN A 1 102 ? 25.573 11.040 -42.222 1.00 86.06 102 GLN A CA 1
ATOM 805 C C . GLN A 1 102 ? 24.106 11.444 -42.044 1.00 86.06 102 GLN A C 1
ATOM 807 O O . GLN A 1 102 ? 23.665 11.656 -40.915 1.00 86.06 102 GLN A O 1
ATOM 812 N N . HIS A 1 103 ? 23.327 11.522 -43.127 1.00 83.62 103 HIS A N 1
ATOM 813 C CA . HIS A 1 103 ? 21.892 11.788 -43.035 1.00 83.62 103 HIS A CA 1
ATOM 814 C C . HIS A 1 103 ? 21.142 10.665 -42.307 1.00 83.62 103 HIS A C 1
ATOM 816 O O . HIS A 1 103 ? 20.273 10.961 -41.483 1.00 83.62 103 HIS A O 1
ATOM 822 N N . THR A 1 104 ? 21.493 9.398 -42.552 1.00 86.81 104 THR A N 1
ATOM 823 C CA . THR A 1 104 ? 20.901 8.266 -41.818 1.00 86.81 104 THR A CA 1
ATOM 824 C C . THR A 1 104 ? 21.287 8.271 -40.340 1.00 86.81 104 THR A C 1
ATOM 826 O O . THR A 1 104 ? 20.407 8.174 -39.492 1.00 86.81 104 THR A O 1
ATOM 829 N N . GLU A 1 105 ? 22.559 8.513 -40.011 1.00 83.69 105 GLU A N 1
ATOM 830 C CA . GLU A 1 105 ? 23.044 8.579 -38.626 1.00 83.69 105 GLU A CA 1
ATOM 831 C C . GLU A 1 105 ? 22.407 9.740 -37.848 1.00 83.69 105 GLU A C 1
ATOM 833 O O . GLU A 1 105 ? 22.051 9.588 -36.679 1.00 83.69 105 GLU A O 1
ATOM 838 N N . GLN A 1 106 ? 22.209 10.898 -38.489 1.00 84.31 106 GLN A N 1
ATOM 839 C CA . GLN A 1 106 ? 21.484 12.024 -37.892 1.00 84.31 106 GLN A CA 1
ATOM 840 C C . GLN A 1 106 ? 20.004 11.693 -37.659 1.00 84.31 106 GLN A C 1
ATOM 842 O O . GLN A 1 106 ? 19.454 12.055 -36.615 1.00 84.31 106 GLN A O 1
ATOM 847 N N . GLY A 1 107 ? 19.366 10.994 -38.604 1.00 87.44 107 GLY A N 1
ATOM 848 C CA . GLY A 1 107 ? 17.997 10.499 -38.460 1.00 87.44 107 GLY A CA 1
ATOM 849 C C . GLY A 1 107 ? 17.858 9.512 -37.300 1.00 87.44 107 GLY A C 1
ATOM 850 O O . GLY A 1 107 ? 16.974 9.674 -36.457 1.00 87.44 107 GLY A O 1
ATOM 851 N N . ASP A 1 108 ? 18.779 8.554 -37.201 1.00 83.00 108 ASP A N 1
ATOM 852 C CA . ASP A 1 108 ? 18.825 7.561 -36.129 1.00 83.00 108 ASP A CA 1
ATOM 853 C C . ASP A 1 108 ? 19.090 8.215 -34.770 1.00 83.00 108 ASP A C 1
ATOM 855 O O . ASP A 1 108 ? 18.402 7.917 -33.793 1.00 83.00 108 ASP A O 1
ATOM 859 N N . ALA A 1 109 ? 20.020 9.172 -34.696 1.00 86.12 109 ALA A N 1
ATOM 860 C CA . ALA A 1 109 ? 20.275 9.930 -33.475 1.00 86.12 109 ALA A CA 1
ATOM 861 C C . ALA A 1 109 ? 19.027 10.706 -33.023 1.00 86.12 109 ALA A C 1
ATOM 863 O O . ALA A 1 109 ? 18.665 10.663 -31.844 1.00 86.12 109 ALA A O 1
ATOM 864 N N . ALA A 1 110 ? 18.323 11.371 -33.946 1.00 87.56 110 ALA A N 1
ATOM 865 C CA . ALA A 1 110 ? 17.076 12.070 -33.643 1.00 87.56 110 ALA A CA 1
ATOM 866 C C . ALA A 1 110 ? 15.973 11.104 -33.173 1.00 87.56 110 ALA A C 1
ATOM 868 O O . ALA A 1 110 ? 15.274 11.396 -32.199 1.00 87.56 110 ALA A O 1
ATOM 869 N N . ALA A 1 111 ? 15.852 9.934 -33.807 1.00 86.12 111 ALA A N 1
ATOM 870 C CA . ALA A 1 111 ? 14.907 8.894 -33.412 1.00 86.12 111 ALA A CA 1
ATOM 871 C C . ALA A 1 111 ? 15.219 8.334 -32.014 1.00 86.12 111 ALA A C 1
ATOM 873 O O . ALA A 1 111 ? 14.313 8.204 -31.190 1.00 86.12 111 ALA A O 1
ATOM 874 N N . ILE A 1 112 ? 16.494 8.078 -31.703 1.00 87.88 112 ILE A N 1
ATOM 875 C CA . ILE A 1 112 ? 16.946 7.637 -30.376 1.00 87.88 112 ILE A CA 1
ATOM 876 C C . ILE A 1 112 ? 16.664 8.716 -29.325 1.00 87.88 112 ILE A C 1
ATOM 878 O O . ILE A 1 112 ? 16.153 8.408 -28.247 1.00 87.88 112 ILE A O 1
ATOM 882 N N . HIS A 1 113 ? 16.935 9.991 -29.621 1.00 89.62 113 HIS A N 1
ATOM 883 C CA . HIS A 1 113 ? 16.616 11.096 -28.713 1.00 89.62 113 HIS A CA 1
ATOM 884 C C . HIS A 1 113 ? 15.110 11.229 -28.460 1.00 89.62 113 HIS A C 1
ATOM 886 O O . HIS A 1 113 ? 14.702 11.453 -27.316 1.00 89.62 113 HIS A O 1
ATOM 892 N N . LEU A 1 114 ? 14.276 11.052 -29.488 1.00 90.56 114 LEU A N 1
ATOM 893 C CA . LEU A 1 114 ? 12.821 11.054 -29.348 1.00 90.56 114 LEU A CA 1
ATOM 894 C C . LEU A 1 114 ? 12.326 9.847 -28.539 1.00 90.56 114 LEU A C 1
ATOM 896 O O . LEU A 1 114 ? 11.478 10.002 -27.665 1.00 90.56 114 LEU A O 1
ATOM 900 N N . ALA A 1 115 ? 12.877 8.656 -28.777 1.00 87.56 115 ALA A N 1
ATOM 901 C CA . ALA A 1 115 ? 12.540 7.456 -28.018 1.00 87.56 115 ALA A CA 1
ATOM 902 C C . ALA A 1 115 ? 12.927 7.599 -26.538 1.00 87.56 115 ALA A C 1
ATOM 904 O O . ALA A 1 115 ? 12.127 7.287 -25.656 1.00 87.56 115 ALA A O 1
ATOM 905 N N . ASN A 1 116 ? 14.114 8.142 -26.257 1.00 90.06 116 ASN A N 1
ATOM 906 C CA . ASN A 1 116 ? 14.578 8.395 -24.896 1.00 90.06 116 ASN A CA 1
ATOM 907 C C . ASN A 1 116 ? 13.738 9.470 -24.195 1.00 90.06 116 ASN A C 1
ATOM 909 O O . ASN A 1 116 ? 13.392 9.294 -23.029 1.00 90.06 116 ASN A O 1
ATOM 913 N N . SER A 1 117 ? 13.366 10.554 -24.886 1.00 91.69 117 SER A N 1
ATOM 914 C CA . SER A 1 117 ? 12.502 11.595 -24.308 1.00 91.69 117 SER A CA 1
ATOM 915 C C . SER A 1 117 ? 11.070 11.104 -24.075 1.00 91.69 117 SER A C 1
ATOM 917 O O . SER A 1 117 ? 10.456 11.429 -23.060 1.00 91.69 117 SER A O 1
ATOM 919 N N . ALA A 1 118 ? 10.548 10.253 -24.960 1.00 89.88 118 ALA A N 1
ATOM 920 C CA . ALA A 1 118 ? 9.282 9.575 -24.734 1.00 89.88 118 ALA A CA 1
ATOM 921 C C . ALA A 1 118 ? 9.383 8.649 -23.513 1.00 89.88 118 ALA A C 1
ATOM 923 O O . ALA A 1 118 ? 8.542 8.729 -22.621 1.00 89.88 118 ALA A O 1
ATOM 924 N N . ALA A 1 119 ? 10.420 7.811 -23.426 1.00 89.62 119 ALA A N 1
ATOM 925 C CA . ALA A 1 119 ? 10.621 6.889 -22.311 1.00 89.62 119 ALA A CA 1
ATOM 926 C C . ALA A 1 119 ? 10.720 7.614 -20.957 1.00 89.62 119 ALA A C 1
ATOM 928 O O . ALA A 1 119 ? 10.102 7.178 -19.984 1.00 89.62 119 ALA A O 1
ATOM 929 N N . THR A 1 120 ? 11.427 8.748 -20.887 1.00 93.00 120 THR A N 1
ATOM 930 C CA . THR A 1 120 ? 11.485 9.564 -19.664 1.00 93.00 120 THR A CA 1
ATOM 931 C C . THR A 1 120 ? 10.128 10.177 -19.323 1.00 93.00 120 THR A C 1
ATOM 933 O O . THR A 1 120 ? 9.736 10.143 -18.157 1.00 93.00 120 THR A O 1
ATOM 936 N N . ALA A 1 121 ? 9.365 10.656 -20.311 1.00 92.88 121 ALA A N 1
ATOM 937 C CA . ALA A 1 121 ? 8.012 11.167 -20.091 1.00 92.88 121 ALA A CA 1
ATOM 938 C C . ALA A 1 121 ? 7.044 10.077 -19.594 1.00 92.88 121 ALA A C 1
ATOM 940 O O . ALA A 1 121 ? 6.247 10.320 -18.687 1.00 92.88 121 ALA A O 1
ATOM 941 N N . TRP A 1 122 ? 7.121 8.860 -20.140 1.00 92.00 122 TRP A N 1
ATOM 942 C CA . TRP A 1 122 ? 6.335 7.717 -19.663 1.00 92.00 122 TRP A CA 1
ATOM 943 C C . TRP A 1 122 ? 6.708 7.325 -18.235 1.00 92.00 122 TRP A C 1
ATOM 945 O O . TRP A 1 122 ? 5.816 7.101 -17.419 1.00 92.00 122 TRP A O 1
ATOM 955 N N . LYS A 1 123 ? 8.006 7.313 -17.911 1.00 94.12 123 LYS A N 1
ATOM 956 C CA . LYS A 1 123 ? 8.485 7.059 -16.550 1.00 94.12 123 LYS A CA 1
ATOM 957 C C . LYS A 1 123 ? 7.946 8.094 -15.558 1.00 94.12 123 LYS A C 1
ATOM 959 O O . LYS A 1 123 ? 7.393 7.710 -14.536 1.00 94.12 123 LYS A O 1
ATOM 964 N N . GLN A 1 124 ? 8.017 9.383 -15.891 1.00 95.19 124 GLN A N 1
ATOM 965 C CA . GLN A 1 124 ? 7.475 10.454 -15.045 1.00 95.19 124 GLN A CA 1
ATOM 966 C C . GLN A 1 124 ? 5.962 10.321 -14.837 1.00 95.19 124 GLN A C 1
ATOM 968 O O . GLN A 1 124 ? 5.476 10.493 -13.723 1.00 95.19 124 GLN A O 1
ATOM 973 N N . ARG A 1 125 ? 5.203 9.974 -15.885 1.00 92.50 125 ARG A N 1
ATOM 974 C CA . ARG A 1 125 ? 3.755 9.728 -15.762 1.00 92.50 125 ARG A CA 1
ATOM 975 C C . ARG A 1 125 ? 3.445 8.525 -14.875 1.00 92.50 125 ARG A C 1
ATOM 977 O O . ARG A 1 125 ? 2.482 8.579 -14.117 1.00 92.50 125 ARG A O 1
ATOM 984 N N . ALA A 1 126 ? 4.239 7.459 -14.963 1.00 92.19 126 ALA A N 1
ATOM 985 C CA . ALA A 1 126 ? 4.088 6.289 -14.103 1.00 92.19 126 ALA A CA 1
ATOM 986 C C . ALA A 1 126 ? 4.370 6.638 -12.632 1.00 92.19 126 ALA A C 1
ATOM 988 O O . ALA A 1 126 ? 3.547 6.339 -11.772 1.00 92.19 126 ALA A O 1
ATOM 989 N N . GLU A 1 127 ? 5.463 7.355 -12.354 1.00 95.50 127 GLU A N 1
ATOM 990 C CA . GLU A 1 127 ? 5.809 7.825 -11.004 1.00 95.50 127 GLU A CA 1
ATOM 991 C C . GLU A 1 127 ? 4.713 8.735 -10.415 1.00 95.50 127 GLU A C 1
ATOM 993 O O . GLU A 1 127 ? 4.303 8.551 -9.268 1.00 95.50 127 GLU A O 1
ATOM 998 N N . GLN A 1 128 ? 4.169 9.660 -11.216 1.00 95.69 128 GLN A N 1
ATOM 999 C CA . GLN A 1 128 ? 3.039 10.510 -10.818 1.00 95.69 128 GLN A CA 1
ATOM 1000 C C . GLN A 1 128 ? 1.769 9.696 -10.540 1.00 95.69 128 GLN A C 1
ATOM 1002 O O . GLN A 1 128 ? 1.076 9.951 -9.556 1.00 95.69 128 GLN A O 1
ATOM 1007 N N . ALA A 1 129 ? 1.455 8.702 -11.374 1.00 93.50 129 ALA A N 1
ATOM 1008 C CA . ALA A 1 129 ? 0.300 7.833 -11.158 1.00 93.50 129 ALA A CA 1
ATOM 1009 C C . ALA A 1 129 ? 0.438 7.008 -9.866 1.00 93.50 129 ALA A C 1
ATOM 1011 O O . ALA A 1 129 ? -0.530 6.875 -9.117 1.00 93.50 129 ALA A O 1
ATOM 1012 N N . GLU A 1 130 ? 1.638 6.506 -9.560 1.00 95.19 130 GLU A N 1
ATOM 1013 C CA . GLU A 1 130 ? 1.928 5.809 -8.302 1.00 95.19 130 GLU A CA 1
ATOM 1014 C C . GLU A 1 130 ? 1.830 6.732 -7.080 1.00 95.19 130 GLU A C 1
ATOM 1016 O O . GLU A 1 130 ? 1.376 6.313 -6.013 1.00 95.19 130 GLU A O 1
ATOM 1021 N N . GLU A 1 131 ? 2.248 7.992 -7.195 1.00 96.31 131 GLU A N 1
ATOM 1022 C CA . GLU A 1 131 ? 2.083 8.989 -6.133 1.00 96.31 131 GLU A CA 1
ATOM 1023 C C . GLU A 1 131 ? 0.604 9.334 -5.892 1.00 96.31 131 GLU A C 1
ATOM 1025 O O . GLU A 1 131 ? 0.143 9.331 -4.745 1.00 96.31 131 GLU A O 1
ATOM 1030 N N . ILE A 1 132 ? -0.178 9.522 -6.958 1.00 94.50 132 ILE A N 1
ATOM 1031 C CA . ILE A 1 132 ? -1.631 9.723 -6.868 1.00 94.50 132 ILE A CA 1
ATOM 1032 C C . ILE A 1 132 ? -2.303 8.501 -6.223 1.00 94.50 132 ILE A C 1
ATOM 1034 O O . ILE A 1 132 ? -3.141 8.649 -5.336 1.00 94.50 132 ILE A O 1
ATOM 1038 N N . ALA A 1 133 ? -1.905 7.283 -6.595 1.00 93.56 133 ALA A N 1
ATOM 1039 C CA . ALA A 1 133 ? -2.436 6.066 -5.984 1.00 93.56 133 ALA A CA 1
ATOM 1040 C C . ALA A 1 133 ? -2.083 5.962 -4.488 1.00 93.56 133 ALA A C 1
ATOM 1042 O O . ALA A 1 133 ? -2.939 5.612 -3.673 1.00 93.56 133 ALA A O 1
ATOM 1043 N N . ARG A 1 134 ? -0.846 6.308 -4.101 1.00 96.44 134 ARG A N 1
ATOM 1044 C CA . ARG A 1 134 ? -0.412 6.319 -2.692 1.00 96.44 134 ARG A CA 1
ATOM 1045 C C . ARG A 1 134 ? -1.187 7.333 -1.859 1.00 96.44 134 ARG A C 1
ATOM 1047 O O . ARG A 1 134 ? -1.647 6.990 -0.771 1.00 96.44 134 ARG A O 1
ATOM 1054 N N . THR A 1 135 ? -1.360 8.550 -2.365 1.00 95.62 135 THR A N 1
ATOM 1055 C CA . THR A 1 135 ? -2.131 9.599 -1.679 1.00 95.62 135 THR A CA 1
ATOM 1056 C C . THR A 1 135 ? -3.610 9.228 -1.569 1.00 95.62 135 THR A C 1
ATOM 1058 O O . THR A 1 135 ? -4.176 9.325 -0.483 1.00 95.62 135 THR A O 1
ATOM 1061 N N . ALA A 1 136 ? -4.217 8.683 -2.629 1.00 94.06 136 ALA A N 1
ATOM 1062 C CA . ALA A 1 136 ? -5.586 8.167 -2.587 1.00 94.06 136 ALA A CA 1
ATOM 1063 C C . ALA A 1 136 ? -5.753 7.046 -1.545 1.00 94.06 136 ALA A C 1
ATOM 1065 O O . ALA A 1 136 ? -6.713 7.055 -0.773 1.00 94.06 136 ALA A O 1
ATOM 1066 N N . HIS A 1 137 ? -4.798 6.112 -1.466 1.00 94.62 137 HIS A N 1
ATOM 1067 C CA . HIS A 1 137 ? -4.814 5.048 -0.462 1.00 94.62 137 HIS A CA 1
ATOM 1068 C C . HIS A 1 137 ? -4.674 5.597 0.968 1.00 94.62 137 HIS A C 1
ATOM 1070 O O . HIS A 1 137 ? -5.403 5.174 1.864 1.00 94.62 137 HIS A O 1
ATOM 1076 N N . GLN A 1 138 ? -3.800 6.584 1.190 1.00 95.06 138 GLN A N 1
ATOM 1077 C CA . GLN A 1 138 ? -3.677 7.259 2.487 1.00 95.06 138 GLN A CA 1
ATOM 1078 C C . GLN A 1 138 ? -4.973 7.975 2.888 1.00 95.06 138 GLN A C 1
ATOM 1080 O O . GLN A 1 138 ? -5.423 7.813 4.021 1.00 95.06 138 GLN A O 1
ATOM 1085 N N . CYS A 1 139 ? -5.609 8.704 1.965 1.00 95.12 139 CYS A N 1
ATOM 1086 C CA . CYS A 1 139 ? -6.906 9.337 2.207 1.00 95.12 139 CYS A CA 1
ATOM 1087 C C . CYS A 1 139 ? -7.998 8.308 2.530 1.00 95.12 139 CYS A C 1
ATOM 1089 O O . CYS A 1 139 ? -8.804 8.547 3.426 1.00 95.12 139 CYS A O 1
ATOM 1091 N N . SER A 1 140 ? -8.009 7.157 1.847 1.00 95.81 140 SER A N 1
ATOM 1092 C CA . SER A 1 140 ? -8.938 6.058 2.140 1.00 95.81 140 SER A CA 1
ATOM 1093 C C . SER A 1 140 ? -8.737 5.508 3.553 1.00 95.81 140 SER A C 1
ATOM 1095 O O . SER A 1 140 ? -9.698 5.399 4.309 1.00 95.81 140 SER A O 1
ATOM 1097 N N . ASN A 1 141 ? -7.491 5.226 3.941 1.00 96.62 141 ASN A N 1
ATOM 1098 C CA . ASN A 1 141 ? -7.171 4.713 5.275 1.00 96.62 141 ASN A CA 1
ATOM 1099 C C . ASN A 1 141 ? -7.540 5.720 6.374 1.00 96.62 141 ASN A C 1
ATOM 1101 O O . ASN A 1 141 ? -8.035 5.340 7.432 1.00 96.62 141 ASN A O 1
ATOM 1105 N N . GLU A 1 142 ? -7.316 7.012 6.134 1.00 95.38 142 GLU A N 1
ATOM 1106 C CA . GLU A 1 142 ? -7.699 8.060 7.079 1.00 95.38 142 GLU A CA 1
ATOM 1107 C C . GLU A 1 142 ? -9.225 8.192 7.187 1.00 95.38 142 GLU A C 1
ATOM 1109 O O . GLU A 1 142 ? -9.757 8.300 8.290 1.00 95.38 142 GLU A O 1
ATOM 1114 N N . ALA A 1 143 ? -9.951 8.084 6.070 1.00 95.12 143 ALA A N 1
ATOM 1115 C CA . ALA A 1 143 ? -11.411 8.051 6.079 1.00 95.12 143 ALA A CA 1
ATOM 1116 C C . ALA A 1 143 ? -11.957 6.833 6.848 1.00 95.12 143 ALA A C 1
ATOM 1118 O O . ALA A 1 143 ? -12.921 6.968 7.601 1.00 95.12 143 ALA A O 1
ATOM 1119 N N . GLU A 1 144 ? -11.338 5.657 6.715 1.00 94.62 144 GLU A N 1
ATOM 1120 C CA . GLU A 1 144 ? -11.695 4.468 7.501 1.00 94.62 144 GLU A CA 1
ATOM 1121 C C . GLU A 1 144 ? -11.427 4.661 8.996 1.00 94.62 144 GLU A C 1
ATOM 1123 O O . GLU A 1 144 ? -12.284 4.330 9.817 1.00 94.62 144 GLU A O 1
ATOM 1128 N N . ARG A 1 145 ? -10.293 5.266 9.370 1.00 96.00 145 ARG A N 1
ATOM 1129 C CA . ARG A 1 145 ? -10.001 5.612 10.772 1.00 96.00 145 ARG A CA 1
ATOM 1130 C C . ARG A 1 145 ? -11.021 6.589 11.341 1.00 96.00 145 ARG A C 1
ATOM 1132 O O . ARG A 1 145 ? -11.487 6.395 12.462 1.00 96.00 145 ARG A O 1
ATOM 1139 N N . GLN A 1 146 ? -11.396 7.611 10.574 1.00 95.56 146 GLN A N 1
ATOM 1140 C CA . GLN A 1 146 ? -12.417 8.576 10.979 1.00 95.56 146 GLN A CA 1
ATOM 1141 C C . GLN A 1 146 ? -13.789 7.914 11.140 1.00 95.56 146 GLN A C 1
ATOM 1143 O O . GLN A 1 146 ? -14.482 8.189 12.119 1.00 95.56 146 GLN A O 1
ATOM 1148 N N . ARG A 1 147 ? -14.165 6.996 10.238 1.00 96.31 147 ARG A N 1
ATOM 1149 C CA . ARG A 1 147 ? -15.392 6.194 10.371 1.00 96.31 147 ARG A CA 1
ATOM 1150 C C . ARG A 1 147 ? -15.365 5.329 11.627 1.00 96.31 147 ARG A C 1
ATOM 1152 O O . ARG A 1 147 ? -16.306 5.397 12.409 1.00 96.31 147 ARG A O 1
ATOM 1159 N N . ALA A 1 148 ? -14.279 4.597 11.868 1.00 95.56 148 ALA A N 1
ATOM 1160 C CA . ALA A 1 148 ? -14.131 3.766 13.062 1.00 95.56 148 ALA A CA 1
ATOM 1161 C C . ALA A 1 148 ? -14.195 4.599 14.356 1.00 95.56 148 ALA A C 1
ATOM 1163 O O . ALA A 1 148 ? -14.851 4.205 15.320 1.00 95.56 148 ALA A O 1
ATOM 1164 N N . ALA A 1 149 ? -13.573 5.782 14.377 1.00 95.88 149 ALA A N 1
ATOM 1165 C CA . ALA A 1 149 ? -13.654 6.701 15.510 1.00 95.88 149 ALA A CA 1
ATOM 1166 C C . ALA A 1 149 ? -15.085 7.224 15.730 1.00 95.88 149 ALA A C 1
ATOM 1168 O O . ALA A 1 149 ? -15.555 7.271 16.868 1.00 95.88 149 ALA A O 1
ATOM 1169 N N . ALA A 1 150 ? -15.802 7.575 14.659 1.00 95.62 150 ALA A N 1
ATOM 1170 C CA . ALA A 1 150 ? -17.197 8.004 14.740 1.00 95.62 150 ALA A CA 1
ATOM 1171 C C . ALA A 1 150 ? -18.119 6.872 15.231 1.00 95.62 150 ALA A C 1
ATOM 1173 O O . ALA A 1 150 ? -18.980 7.102 16.079 1.00 95.62 150 ALA A O 1
ATOM 1174 N N . GLU A 1 151 ? -17.913 5.638 14.766 1.00 97.31 151 GLU A N 1
ATOM 1175 C CA . GLU A 1 151 ? -18.644 4.459 15.243 1.00 97.31 151 GLU A CA 1
ATOM 1176 C C . GLU A 1 151 ? -18.398 4.199 16.733 1.00 97.31 151 GLU A C 1
ATOM 1178 O O . GLU A 1 151 ? -19.350 3.962 17.477 1.00 97.31 151 GLU A O 1
ATOM 1183 N N . GLN A 1 152 ? -17.151 4.325 17.201 1.00 95.62 152 GLN A N 1
ATOM 1184 C CA . GLN A 1 152 ? -16.822 4.226 18.628 1.00 95.62 152 GLN A CA 1
ATOM 1185 C C . GLN A 1 152 ? -17.502 5.323 19.457 1.00 95.62 152 GLN A C 1
ATOM 1187 O O . GLN A 1 152 ? -18.016 5.048 20.541 1.00 95.62 152 GLN A O 1
ATOM 1192 N N . GLN A 1 153 ? -17.553 6.560 18.953 1.00 95.25 153 GLN A N 1
ATOM 1193 C CA . GLN A 1 153 ? -18.258 7.659 19.620 1.00 95.25 153 GLN A CA 1
ATOM 1194 C C . GLN A 1 153 ? -19.769 7.408 19.693 1.00 95.25 153 GLN A C 1
ATOM 1196 O O . GLN A 1 153 ? -20.376 7.647 20.738 1.00 95.25 153 GLN A O 1
ATOM 1201 N N . LEU A 1 154 ? -20.373 6.892 18.619 1.00 96.25 154 LEU A N 1
ATOM 1202 C CA . LEU A 1 154 ? -21.788 6.524 18.597 1.00 96.25 154 LEU A CA 1
ATOM 1203 C C . LEU A 1 154 ? -22.089 5.357 19.542 1.00 96.25 154 LEU A C 1
ATOM 1205 O O . LEU A 1 154 ? -23.100 5.400 20.240 1.00 96.25 154 LEU A O 1
ATOM 1209 N N . ALA A 1 155 ? -21.218 4.348 19.610 1.00 95.56 155 ALA A N 1
ATOM 1210 C CA . ALA A 1 155 ? -21.339 3.250 20.567 1.00 95.56 155 ALA A CA 1
ATOM 1211 C C . ALA A 1 155 ? -21.278 3.769 22.012 1.00 95.56 155 ALA A C 1
ATOM 1213 O O . ALA A 1 155 ? -22.185 3.511 22.797 1.00 95.56 155 ALA A O 1
ATOM 1214 N N . ALA A 1 156 ? -20.294 4.615 22.333 1.00 94.25 156 ALA A N 1
ATOM 1215 C CA . ALA A 1 156 ? -20.186 5.231 23.653 1.00 94.25 156 ALA A CA 1
ATOM 1216 C C . ALA A 1 156 ? -21.397 6.120 23.995 1.00 94.25 156 ALA A C 1
ATOM 1218 O O . ALA A 1 156 ? -21.811 6.185 25.152 1.00 94.25 156 ALA A O 1
ATOM 1219 N N . ALA A 1 157 ? -21.978 6.817 23.013 1.00 94.81 157 ALA A N 1
ATOM 1220 C CA . ALA A 1 157 ? -23.196 7.598 23.210 1.00 94.81 157 ALA A CA 1
ATOM 1221 C C . ALA A 1 157 ? -24.413 6.701 23.485 1.00 94.81 157 ALA A C 1
ATOM 1223 O O . ALA A 1 157 ? -25.199 7.010 24.379 1.00 94.81 157 ALA A O 1
ATOM 1224 N N . ARG A 1 158 ? -24.546 5.575 22.771 1.00 96.06 158 ARG A N 1
ATOM 1225 C CA . ARG A 1 158 ? -25.596 4.574 23.022 1.00 96.06 158 ARG A CA 1
ATOM 1226 C C . ARG A 1 158 ? -25.484 3.990 24.426 1.00 96.06 158 ARG A C 1
ATOM 1228 O O . ARG A 1 158 ? -26.474 4.009 25.147 1.00 96.06 158 ARG A O 1
ATOM 1235 N N . ASP A 1 159 ? -24.285 3.597 24.848 1.00 94.31 159 ASP A N 1
ATOM 1236 C CA . ASP A 1 159 ? -24.051 3.065 26.195 1.00 94.31 159 ASP A CA 1
ATOM 1237 C C . ASP A 1 159 ? -24.410 4.081 27.291 1.00 94.31 159 ASP A C 1
ATOM 1239 O O . ASP A 1 159 ? -24.957 3.715 28.333 1.00 94.31 159 ASP A O 1
ATOM 1243 N N . ARG A 1 160 ? -24.145 5.378 27.063 1.00 94.69 160 ARG A N 1
ATOM 1244 C CA . ARG A 1 160 ? -24.564 6.447 27.985 1.00 94.69 160 ARG A CA 1
ATOM 1245 C C . ARG A 1 160 ? -26.080 6.564 28.063 1.00 94.69 160 ARG A C 1
ATOM 1247 O O . ARG A 1 160 ? -26.605 6.608 29.171 1.00 94.69 160 ARG A O 1
ATOM 1254 N N . ILE A 1 161 ? -26.765 6.581 26.920 1.00 95.12 161 ILE A N 1
ATOM 1255 C CA . ILE A 1 161 ? -28.231 6.663 26.863 1.00 95.12 161 ILE A CA 1
ATOM 1256 C C . ILE A 1 161 ? -28.855 5.444 27.548 1.00 95.12 161 ILE A C 1
ATOM 1258 O O . ILE A 1 161 ? -29.747 5.605 28.375 1.00 95.12 161 ILE A O 1
ATOM 1262 N N . GLU A 1 162 ? -28.360 4.235 27.278 1.00 94.50 162 GLU A N 1
ATOM 1263 C CA . GLU A 1 162 ? -28.821 3.025 27.965 1.00 94.50 162 GLU A CA 1
ATOM 1264 C C . GLU A 1 162 ? -28.555 3.090 29.473 1.00 94.50 162 GLU A C 1
ATOM 1266 O O . GLU A 1 162 ? -29.403 2.705 30.278 1.00 94.50 162 GLU A O 1
ATOM 1271 N N . GLY A 1 163 ? -27.390 3.597 29.882 1.00 92.38 163 GLY A N 1
ATOM 1272 C CA . GLY A 1 163 ? -27.061 3.809 31.288 1.00 92.38 163 GLY A CA 1
ATOM 1273 C C . GLY A 1 163 ? -28.001 4.805 31.975 1.00 92.38 163 GLY A C 1
ATOM 1274 O O . GLY A 1 163 ? -28.413 4.576 33.113 1.00 92.38 163 GLY A O 1
ATOM 1275 N N . GLU A 1 164 ? -28.370 5.889 31.293 1.00 92.69 164 GLU A N 1
ATOM 1276 C CA . GLU A 1 164 ? -29.337 6.881 31.772 1.00 92.69 164 GLU A CA 1
ATOM 1277 C C . GLU A 1 164 ? -30.758 6.317 31.837 1.00 92.69 164 GLU A C 1
ATOM 1279 O O . GLU A 1 164 ? -31.433 6.519 32.845 1.00 92.69 164 GLU A O 1
ATOM 1284 N N . GLN A 1 165 ? -31.184 5.543 30.836 1.00 91.19 165 GLN A N 1
ATOM 1285 C CA . GLN A 1 165 ? -32.473 4.845 30.843 1.00 91.19 165 GLN A CA 1
ATOM 1286 C C . GLN A 1 165 ? -32.568 3.868 32.015 1.00 91.19 165 GLN A C 1
ATOM 1288 O O . GLN A 1 165 ? -33.505 3.953 32.801 1.00 91.19 165 GLN A O 1
ATOM 1293 N N . ARG A 1 166 ? -31.545 3.026 32.225 1.00 92.75 166 ARG A N 1
ATOM 1294 C CA . ARG A 1 166 ? -31.497 2.104 33.374 1.00 92.75 166 ARG A CA 1
ATOM 1295 C C . ARG A 1 166 ? -31.552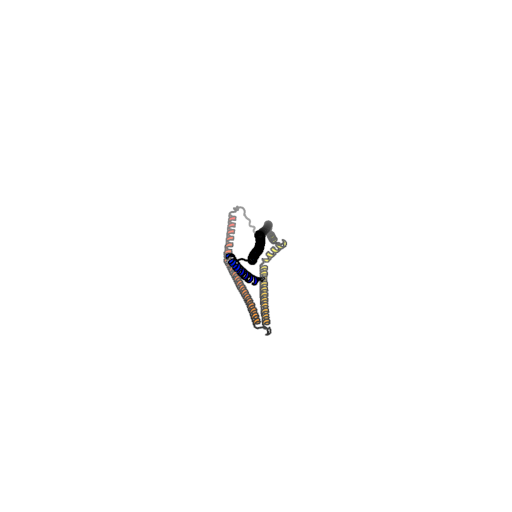 2.848 34.709 1.00 92.75 166 ARG A C 1
ATOM 1297 O O . ARG A 1 166 ? -32.179 2.371 35.651 1.00 92.75 166 ARG A O 1
ATOM 1304 N N . ARG A 1 167 ? -30.903 4.014 34.820 1.00 91.31 167 ARG A N 1
ATOM 1305 C CA . ARG A 1 167 ? -31.012 4.870 36.017 1.00 91.31 167 ARG A CA 1
ATOM 1306 C C . ARG A 1 167 ? -32.426 5.419 36.185 1.00 91.31 167 ARG A C 1
ATOM 1308 O O . ARG A 1 167 ? -32.924 5.405 37.307 1.00 91.31 167 ARG A O 1
ATOM 1315 N N . GLY A 1 168 ? -33.059 5.866 35.101 1.00 91.69 168 GLY A N 1
ATOM 1316 C CA . GLY A 1 168 ? -34.462 6.279 35.080 1.00 91.69 168 GLY A CA 1
ATOM 1317 C C . GLY A 1 168 ? -35.388 5.172 35.580 1.00 91.69 168 GLY A C 1
ATOM 1318 O O . GLY A 1 168 ? -36.131 5.391 36.530 1.00 91.69 168 GLY A O 1
ATOM 1319 N N . ASP A 1 169 ? -35.242 3.956 35.052 1.00 91.06 169 ASP A N 1
ATOM 1320 C CA . ASP A 1 169 ? -36.040 2.794 35.454 1.00 91.06 169 ASP A CA 1
ATOM 1321 C C . ASP A 1 169 ? -35.875 2.464 36.947 1.00 91.06 169 ASP A C 1
ATOM 1323 O O . ASP A 1 169 ? -36.847 2.160 37.640 1.00 91.06 169 ASP A O 1
ATOM 1327 N N . VAL A 1 170 ? -34.650 2.549 37.478 1.00 92.12 170 VAL A N 1
ATOM 1328 C CA . VAL A 1 170 ? -34.379 2.349 38.913 1.00 92.12 170 VAL A CA 1
ATOM 1329 C C . VAL A 1 170 ? -35.019 3.457 39.756 1.00 92.12 170 VAL A C 1
ATOM 1331 O O . VAL A 1 170 ? -35.600 3.178 40.810 1.00 92.12 170 VAL A O 1
ATOM 1334 N N . LEU A 1 171 ? -34.952 4.714 39.313 1.00 92.94 171 LEU A N 1
ATOM 1335 C CA . LEU A 1 171 ? -35.623 5.829 39.987 1.00 92.94 171 LEU A CA 1
ATOM 1336 C C . LEU A 1 171 ? -37.148 5.651 39.975 1.00 92.94 171 LEU A C 1
ATOM 1338 O O . LEU A 1 171 ? -37.793 5.835 41.006 1.00 92.94 171 LEU A O 1
ATOM 1342 N N . ASP A 1 172 ? -37.728 5.192 38.871 1.00 91.44 172 ASP A N 1
ATOM 1343 C CA . ASP A 1 172 ? -39.163 4.926 38.782 1.00 91.44 172 ASP A CA 1
ATOM 1344 C C . ASP A 1 172 ? -39.587 3.746 39.663 1.00 91.44 172 ASP A C 1
ATOM 1346 O O . ASP A 1 172 ? -40.603 3.821 40.362 1.00 91.44 172 ASP A O 1
ATOM 1350 N N . GLN A 1 173 ? -38.788 2.676 39.713 1.00 91.62 173 GLN A N 1
ATOM 1351 C CA . GLN A 1 173 ? -39.019 1.547 40.616 1.00 91.62 173 GLN A CA 1
ATOM 1352 C C . GLN A 1 173 ? -38.958 1.969 42.086 1.00 91.62 173 GLN A C 1
ATOM 1354 O O . GLN A 1 173 ? -39.849 1.613 42.864 1.00 91.62 173 GLN A O 1
ATOM 1359 N N . THR A 1 174 ? -37.948 2.756 42.468 1.00 90.50 174 THR A N 1
ATOM 1360 C CA . THR A 1 174 ? -37.805 3.257 43.844 1.00 90.50 174 THR A CA 1
ATOM 1361 C C . THR A 1 174 ? -38.941 4.212 44.207 1.00 90.50 174 THR A C 1
ATOM 1363 O O . THR A 1 174 ? -39.531 4.066 45.277 1.00 90.50 174 THR A O 1
ATOM 1366 N N . LEU A 1 175 ? -39.355 5.113 43.310 1.00 93.19 175 LEU A N 1
ATOM 1367 C CA . LEU A 1 175 ? -40.536 5.962 43.507 1.00 93.19 175 LEU A CA 1
ATOM 1368 C C . LEU A 1 175 ? -41.823 5.139 43.636 1.00 93.19 175 LEU A C 1
ATOM 1370 O O . LEU A 1 175 ? -42.655 5.422 44.502 1.00 93.19 175 LEU A O 1
ATOM 1374 N N . ALA A 1 176 ? -42.002 4.101 42.817 1.00 90.38 176 ALA A N 1
ATOM 1375 C CA . ALA A 1 176 ? -43.147 3.201 42.911 1.00 90.38 176 ALA A CA 1
ATOM 1376 C C . ALA A 1 176 ? -43.157 2.420 44.234 1.00 90.38 176 ALA A C 1
ATOM 1378 O O . ALA A 1 176 ? -44.219 2.201 44.823 1.00 90.38 176 ALA A O 1
ATOM 1379 N N . GLU A 1 177 ? -41.993 2.006 44.732 1.00 91.62 177 GLU A N 1
ATOM 1380 C CA . GLU A 1 177 ? -41.855 1.371 46.041 1.00 91.62 177 GLU A CA 1
ATOM 1381 C C . GLU A 1 177 ? -42.155 2.345 47.186 1.00 91.62 177 GLU A C 1
ATOM 1383 O O . GLU A 1 177 ? -42.946 2.014 48.069 1.00 91.62 177 GLU A O 1
ATOM 1388 N N . VAL A 1 178 ? -41.624 3.569 47.141 1.00 91.19 178 VAL A N 1
ATOM 1389 C CA . VAL A 1 178 ? -41.927 4.623 48.120 1.00 91.19 178 VAL A CA 1
ATOM 1390 C C . VAL A 1 178 ? -43.427 4.919 48.144 1.00 91.19 178 VAL A C 1
ATOM 1392 O O . VAL A 1 178 ? -44.027 4.940 49.217 1.00 91.19 178 VAL A O 1
ATOM 1395 N N . ARG A 1 179 ? -44.076 5.045 46.978 1.00 90.75 179 ARG A N 1
ATOM 1396 C CA . ARG A 1 179 ? -45.536 5.231 46.877 1.00 90.75 179 ARG A CA 1
ATOM 1397 C C . ARG A 1 179 ? -46.323 4.048 47.445 1.00 90.75 179 ARG A C 1
ATOM 1399 O O . ARG A 1 179 ? -47.392 4.256 48.016 1.00 90.75 179 ARG A O 1
ATOM 1406 N N . ARG A 1 180 ? -45.837 2.812 47.282 1.00 89.44 180 ARG A N 1
ATOM 1407 C CA . ARG A 1 180 ? -46.451 1.611 47.880 1.00 89.44 180 ARG A CA 1
ATOM 1408 C C . ARG A 1 180 ? -46.306 1.608 49.400 1.00 89.44 180 ARG A C 1
ATOM 1410 O O . ARG A 1 180 ? -47.294 1.395 50.094 1.00 89.44 180 ARG A O 1
ATOM 1417 N N . ARG A 1 181 ? -45.109 1.904 49.915 1.00 88.19 181 ARG A N 1
ATOM 1418 C CA . ARG A 1 181 ? -44.843 2.002 51.359 1.00 88.19 181 ARG A CA 1
ATOM 1419 C C . ARG A 1 181 ? -45.654 3.115 52.012 1.00 88.19 181 ARG A C 1
ATOM 1421 O O . ARG A 1 181 ? -46.180 2.904 53.098 1.00 88.19 181 ARG A O 1
ATOM 1428 N N . HIS A 1 182 ? -45.774 4.265 51.350 1.00 88.25 182 HIS A N 1
ATOM 1429 C CA . HIS A 1 182 ? -46.566 5.389 51.839 1.00 88.25 182 HIS A CA 1
ATOM 1430 C C . HIS A 1 182 ? -48.055 5.040 51.905 1.00 88.25 182 HIS A C 1
ATOM 1432 O O . HIS A 1 182 ? -48.648 5.209 52.962 1.00 88.25 182 HIS A O 1
ATOM 1438 N N . ARG A 1 183 ? -48.627 4.451 50.842 1.00 88.50 183 ARG A N 1
ATOM 1439 C CA . ARG A 1 183 ? -50.014 3.949 50.869 1.00 88.50 183 ARG A CA 1
ATOM 1440 C C . ARG A 1 183 ? -50.237 2.948 51.999 1.00 88.50 183 ARG A C 1
ATOM 1442 O O . ARG A 1 183 ? -51.093 3.180 52.836 1.00 88.50 183 ARG A O 1
ATOM 1449 N N . GLY A 1 184 ? -49.378 1.934 52.115 1.00 88.88 184 GLY A N 1
ATOM 1450 C CA . GLY A 1 184 ? -49.480 0.968 53.211 1.00 88.88 184 GLY A CA 1
ATOM 1451 C C . GLY A 1 184 ? -49.284 1.580 54.606 1.00 88.88 184 GLY A C 1
ATOM 1452 O O . GLY A 1 184 ? -49.772 1.033 55.588 1.00 88.88 184 GLY A O 1
ATOM 1453 N N . ALA A 1 185 ? -48.573 2.705 54.733 1.00 85.19 185 ALA A N 1
ATOM 1454 C CA . ALA A 1 185 ? -48.480 3.442 55.991 1.00 85.19 185 ALA A CA 1
ATOM 1455 C C . ALA A 1 185 ? -49.769 4.219 56.294 1.00 85.19 185 ALA A C 1
ATOM 1457 O O . ALA A 1 185 ? -50.226 4.161 57.431 1.00 85.19 185 ALA A O 1
ATOM 1458 N N . CYS A 1 186 ? -50.362 4.886 55.301 1.00 87.75 186 CYS A N 1
ATOM 1459 C CA . CYS A 1 186 ? -51.664 5.542 55.434 1.00 87.75 186 CYS A CA 1
ATOM 1460 C C . CYS A 1 186 ? -52.761 4.536 55.801 1.00 87.75 186 CYS A C 1
ATOM 1462 O O . CYS A 1 186 ? -53.453 4.753 56.789 1.00 87.75 186 CYS A O 1
ATOM 1464 N N . ASP A 1 187 ? -52.825 3.391 55.113 1.00 86.75 187 ASP A N 1
ATOM 1465 C CA . ASP A 1 187 ? -53.801 2.331 55.395 1.00 86.75 187 ASP A CA 1
ATOM 1466 C C . ASP A 1 187 ? -53.685 1.831 56.848 1.00 86.75 187 ASP A C 1
ATOM 1468 O O . ASP A 1 187 ? -54.687 1.630 57.532 1.00 86.75 187 ASP A O 1
ATOM 1472 N N . ARG A 1 188 ? -52.451 1.686 57.362 1.00 83.75 188 ARG A N 1
ATOM 1473 C CA . ARG A 1 188 ? -52.208 1.334 58.772 1.00 83.75 188 ARG A CA 1
ATOM 1474 C C . ARG A 1 188 ? -52.668 2.424 59.735 1.00 83.75 188 ARG A C 1
ATOM 1476 O O . ARG A 1 188 ? -53.221 2.100 60.780 1.00 83.75 188 ARG A O 1
ATOM 1483 N N . VAL A 1 189 ? -52.432 3.697 59.416 1.00 86.88 189 VAL A N 1
ATOM 1484 C CA . VAL A 1 189 ? -52.901 4.818 60.246 1.00 86.88 189 VAL A CA 1
ATOM 1485 C C . VAL A 1 189 ? -54.427 4.833 60.297 1.00 86.88 189 VAL A C 1
ATOM 1487 O O . VAL A 1 189 ? -54.981 4.921 61.389 1.00 86.88 189 VAL A O 1
ATOM 1490 N N . ASP A 1 190 ? -55.103 4.655 59.164 1.00 86.38 190 ASP A N 1
ATOM 1491 C CA . ASP A 1 190 ? -56.566 4.579 59.107 1.00 86.38 190 ASP A CA 1
ATOM 1492 C C . ASP A 1 190 ? -57.101 3.380 59.904 1.00 86.38 190 ASP A C 1
ATOM 1494 O O . ASP A 1 190 ? -58.074 3.506 60.651 1.00 86.38 190 ASP A O 1
ATOM 1498 N N . GLN A 1 191 ? -56.425 2.230 59.826 1.00 83.62 191 GLN A N 1
ATOM 1499 C CA . GLN A 1 191 ? -56.768 1.039 60.602 1.00 83.62 191 GLN A CA 1
ATOM 1500 C C . GLN A 1 191 ? -56.616 1.272 62.115 1.00 83.62 191 GLN A C 1
ATOM 1502 O O . GLN A 1 191 ? -57.512 0.911 62.883 1.00 83.62 191 GLN A O 1
ATOM 1507 N N . VAL A 1 192 ? -55.536 1.929 62.549 1.00 84.50 192 VAL A N 1
ATOM 1508 C CA . VAL A 1 192 ? -55.321 2.314 63.954 1.00 84.50 192 VAL A CA 1
ATOM 1509 C C . VAL A 1 192 ? -56.367 3.331 64.409 1.00 84.50 192 VAL A C 1
ATOM 1511 O O . VAL A 1 192 ? -56.946 3.166 65.481 1.00 84.50 192 VAL A O 1
ATOM 1514 N N . LEU A 1 193 ? -56.672 4.352 63.603 1.00 88.12 193 LEU A N 1
ATOM 1515 C CA . LEU A 1 193 ? -57.705 5.342 63.922 1.00 88.12 193 LEU A CA 1
ATOM 1516 C C . LEU A 1 193 ? -59.089 4.691 64.059 1.00 88.12 193 LEU A C 1
ATOM 1518 O O . LEU A 1 193 ? -59.826 5.011 64.994 1.00 88.12 193 LEU A O 1
ATOM 1522 N N . ALA A 1 194 ? -59.425 3.730 63.195 1.00 86.31 194 ALA A N 1
ATOM 1523 C CA . ALA A 1 194 ? -60.666 2.964 63.287 1.00 86.31 194 ALA A CA 1
ATOM 1524 C C . ALA A 1 194 ? -60.733 2.096 64.558 1.00 86.31 194 ALA A C 1
ATOM 1526 O O . ALA A 1 194 ? -61.805 1.925 65.144 1.00 86.31 194 ALA A O 1
ATOM 1527 N N . VAL A 1 195 ? -59.602 1.546 65.004 1.00 84.94 195 VAL A N 1
ATOM 1528 C CA . VAL A 1 195 ? -59.509 0.783 66.259 1.00 84.94 195 VAL A CA 1
ATOM 1529 C C . VAL A 1 195 ? -59.626 1.706 67.462 1.00 84.94 195 VAL A C 1
ATOM 1531 O O . VAL A 1 195 ? -60.426 1.429 68.347 1.00 84.94 195 VAL A O 1
ATOM 1534 N N . LEU A 1 196 ? -58.928 2.842 67.475 1.00 84.38 196 LEU A N 1
ATOM 1535 C CA . LEU A 1 196 ? -59.038 3.840 68.541 1.00 84.38 196 LEU A CA 1
ATOM 1536 C C . LEU A 1 196 ? -60.464 4.382 68.672 1.00 84.38 196 LEU A C 1
ATOM 1538 O O . LEU A 1 196 ? -60.957 4.540 69.786 1.00 84.38 196 LEU A O 1
ATOM 1542 N N . ALA A 1 197 ? -61.159 4.615 67.555 1.00 83.75 197 ALA A N 1
ATOM 1543 C CA . ALA A 1 197 ? -62.569 4.991 67.570 1.00 83.75 197 ALA A CA 1
ATOM 1544 C C . ALA A 1 197 ? -63.449 3.894 68.198 1.00 83.75 197 ALA A C 1
ATOM 1546 O O . ALA A 1 197 ? -64.331 4.202 69.000 1.00 83.75 197 ALA A O 1
ATOM 1547 N N . ARG A 1 198 ? -63.188 2.615 67.892 1.00 83.56 198 ARG A N 1
ATOM 1548 C CA . ARG A 1 198 ? -63.888 1.475 68.512 1.00 83.56 198 ARG A CA 1
ATOM 1549 C C . ARG A 1 198 ? -63.588 1.344 70.004 1.00 83.56 198 ARG A C 1
ATOM 1551 O O . ARG A 1 198 ? -64.522 1.190 70.780 1.00 83.56 198 ARG A O 1
ATOM 1558 N N . VAL A 1 199 ? -62.326 1.476 70.408 1.00 84.38 199 VAL A N 1
ATOM 1559 C CA . VAL A 1 199 ? -61.896 1.471 71.816 1.00 84.38 199 VAL A CA 1
ATOM 1560 C C . VAL A 1 199 ? -62.554 2.614 72.588 1.00 84.38 199 VAL A C 1
ATOM 1562 O O . VAL A 1 199 ? -63.068 2.401 73.678 1.00 84.38 199 VAL A O 1
ATOM 1565 N N . ARG A 1 200 ? -62.598 3.822 72.015 1.00 86.94 200 ARG A N 1
ATOM 1566 C CA . ARG A 1 200 ? -63.236 4.991 72.638 1.00 86.94 200 ARG A CA 1
ATOM 1567 C C . ARG A 1 200 ? -64.743 4.811 72.836 1.00 86.94 200 ARG A C 1
ATOM 1569 O O . ARG A 1 200 ? -65.286 5.321 73.808 1.00 86.94 200 ARG A O 1
ATOM 1576 N N . ASN A 1 201 ? -65.405 4.113 71.916 1.00 86.56 201 ASN A N 1
ATOM 1577 C CA . ASN A 1 201 ? -66.844 3.848 71.965 1.00 86.56 201 ASN A CA 1
ATOM 1578 C C . ASN A 1 201 ? -67.195 2.546 72.712 1.00 86.56 201 ASN A C 1
ATOM 1580 O O . ASN A 1 201 ? -68.370 2.178 72.774 1.00 86.56 201 ASN A O 1
ATOM 1584 N N . ALA A 1 202 ? -66.203 1.838 73.257 1.00 85.69 202 ALA A N 1
ATOM 1585 C CA . ALA A 1 202 ? -66.414 0.614 74.012 1.00 85.69 202 ALA A CA 1
ATOM 1586 C C . ALA A 1 202 ? -67.133 0.915 75.335 1.00 85.69 202 ALA A C 1
ATOM 1588 O O . ALA A 1 202 ? -66.719 1.779 76.105 1.00 85.69 202 ALA A O 1
ATOM 1589 N N . GLN A 1 203 ? -68.209 0.179 75.611 1.00 82.50 203 GLN A N 1
ATOM 1590 C CA . GLN A 1 203 ? -68.992 0.337 76.843 1.00 82.50 203 GLN A CA 1
ATOM 1591 C C . GLN A 1 203 ? -68.393 -0.449 78.017 1.00 82.50 203 GLN A C 1
ATOM 1593 O O . GLN A 1 203 ? -68.758 -0.221 79.169 1.00 82.50 203 GLN A O 1
ATOM 1598 N N . THR A 1 204 ? -67.461 -1.364 77.735 1.00 79.94 204 THR A N 1
ATOM 1599 C CA . THR A 1 204 ? -66.770 -2.175 78.736 1.00 79.94 204 THR A CA 1
ATOM 1600 C C . THR A 1 204 ? -65.277 -2.277 78.425 1.00 79.94 204 THR A C 1
ATOM 1602 O O . THR A 1 204 ? -64.855 -2.205 77.269 1.00 79.94 204 THR A O 1
ATOM 1605 N N . LEU A 1 205 ? -64.461 -2.502 79.461 1.00 74.50 205 LEU A N 1
ATOM 1606 C CA . LEU A 1 205 ? -63.026 -2.770 79.300 1.00 74.50 205 LEU A CA 1
ATOM 1607 C C . LEU A 1 205 ? -62.774 -4.001 78.409 1.00 74.50 205 LEU A C 1
ATOM 1609 O O . LEU A 1 205 ? -61.825 -4.019 77.632 1.00 74.50 205 LEU A O 1
ATOM 1613 N N . GLY A 1 206 ? -63.654 -5.006 78.477 1.00 73.00 206 GLY A N 1
ATOM 1614 C CA . GLY A 1 206 ? -63.583 -6.197 77.630 1.00 73.00 206 GLY A CA 1
ATOM 1615 C C . GLY A 1 206 ? -63.779 -5.891 76.143 1.00 73.00 206 GLY A C 1
ATOM 1616 O O . GLY A 1 206 ? -63.072 -6.458 75.314 1.00 73.00 206 GLY A O 1
ATOM 1617 N N . ASP A 1 207 ? -64.673 -4.962 75.800 1.00 73.44 207 ASP A N 1
ATOM 1618 C CA . ASP A 1 207 ? -64.894 -4.537 74.411 1.00 73.44 207 ASP A CA 1
ATOM 1619 C C . ASP A 1 207 ? -63.725 -3.696 73.879 1.00 73.44 207 ASP A C 1
ATOM 1621 O O . ASP A 1 207 ? -63.327 -3.842 72.722 1.00 73.44 207 ASP A O 1
ATOM 1625 N N . ALA A 1 208 ? -63.116 -2.872 74.739 1.00 76.44 208 ALA A N 1
ATOM 1626 C CA . ALA A 1 208 ? -61.902 -2.129 74.411 1.00 76.44 208 ALA A CA 1
ATOM 1627 C C . ALA A 1 208 ? -60.720 -3.075 74.133 1.00 76.44 208 ALA A C 1
ATOM 1629 O O . ALA A 1 208 ? -60.042 -2.938 73.115 1.00 76.44 208 ALA A O 1
ATOM 1630 N N . LEU A 1 209 ? -60.503 -4.075 74.993 1.00 76.62 209 LEU A N 1
ATOM 1631 C CA . LEU A 1 209 ? -59.447 -5.075 74.809 1.00 76.62 209 LEU A CA 1
ATOM 1632 C C . LEU A 1 209 ? -59.709 -5.980 73.599 1.00 76.62 209 LEU A C 1
ATOM 1634 O O . LEU A 1 209 ? -58.768 -6.334 72.892 1.00 76.62 209 LEU A O 1
ATOM 1638 N N . ALA A 1 210 ? -60.971 -6.312 73.310 1.00 75.31 210 ALA A N 1
ATOM 1639 C CA . ALA A 1 210 ? -61.332 -7.065 72.112 1.00 75.31 210 ALA A CA 1
ATOM 1640 C C . ALA A 1 210 ? -61.021 -6.284 70.825 1.00 75.31 210 ALA A C 1
ATOM 1642 O O . ALA A 1 210 ? -60.461 -6.859 69.896 1.00 75.31 210 ALA A O 1
ATOM 1643 N N . ALA A 1 211 ? -61.301 -4.976 70.784 1.00 79.50 211 ALA A N 1
ATOM 1644 C CA . ALA A 1 211 ? -60.977 -4.130 69.634 1.00 79.50 211 ALA A CA 1
ATOM 1645 C C . ALA A 1 211 ? -59.460 -4.019 69.377 1.00 79.50 211 ALA A C 1
ATOM 1647 O O . ALA A 1 211 ? -59.040 -3.982 68.220 1.00 79.50 211 ALA A O 1
ATOM 1648 N N . VAL A 1 212 ? -58.639 -4.002 70.435 1.00 82.88 212 VAL A N 1
ATOM 1649 C CA . VAL A 1 212 ? -57.168 -4.029 70.326 1.00 82.88 212 VAL A CA 1
ATOM 1650 C C . VAL A 1 212 ? -56.674 -5.405 69.871 1.00 82.88 212 VAL A C 1
ATOM 1652 O O . VAL A 1 212 ? -55.895 -5.501 68.932 1.00 82.88 212 VAL A O 1
ATOM 1655 N N . ALA A 1 213 ? -57.183 -6.486 70.455 1.00 77.25 213 ALA A N 1
ATOM 1656 C CA . ALA A 1 213 ? -56.803 -7.840 70.059 1.00 77.25 213 ALA A CA 1
ATOM 1657 C C . ALA A 1 213 ? -57.209 -8.176 68.605 1.00 77.25 213 ALA A C 1
ATOM 1659 O O . ALA A 1 213 ? -56.474 -8.869 67.903 1.00 77.25 213 ALA A O 1
ATOM 1660 N N . GLU A 1 214 ? -58.341 -7.653 68.119 1.00 80.25 214 GLU A N 1
ATOM 1661 C CA . GLU A 1 214 ? -58.744 -7.758 66.708 1.00 80.25 214 GLU A CA 1
ATO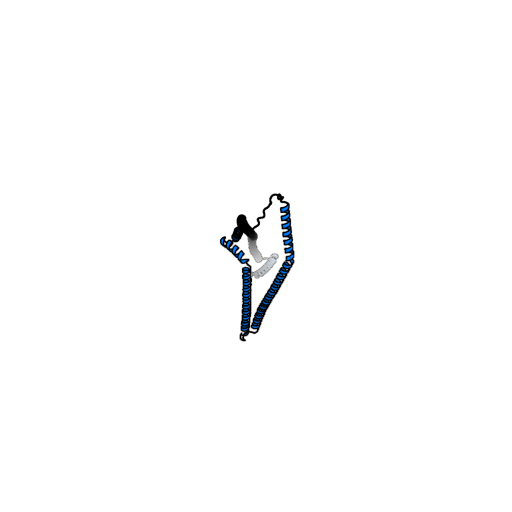M 1662 C C . GLU A 1 214 ? -57.790 -7.027 65.755 1.00 80.25 214 GLU A C 1
ATOM 1664 O O . GLU A 1 214 ? -57.534 -7.511 64.652 1.00 80.25 214 GLU A O 1
ATOM 1669 N N . HIS A 1 215 ? -57.245 -5.877 66.165 1.00 81.56 215 HIS A N 1
ATOM 1670 C CA . HIS A 1 215 ? -56.211 -5.174 65.399 1.00 81.56 215 HIS A CA 1
ATOM 1671 C C . HIS A 1 215 ? -54.940 -6.018 65.255 1.00 81.56 215 HIS A C 1
ATOM 1673 O O . HIS A 1 215 ? -54.335 -6.043 64.185 1.00 81.56 215 HIS A O 1
ATOM 1679 N N . ASP A 1 216 ? -54.592 -6.769 66.297 1.00 80.50 216 ASP A N 1
ATOM 1680 C CA . ASP A 1 216 ? -53.421 -7.648 66.315 1.00 80.50 216 ASP A CA 1
ATOM 1681 C C . ASP A 1 216 ? -53.664 -8.990 65.591 1.00 80.50 216 ASP A C 1
ATOM 1683 O O . ASP A 1 216 ? -52.835 -9.900 65.633 1.00 80.50 216 ASP A O 1
ATOM 1687 N N . GLY A 1 217 ? -54.792 -9.115 64.879 1.00 79.31 217 GLY A N 1
ATOM 1688 C CA . GLY A 1 217 ? -55.104 -10.251 64.012 1.00 79.31 217 GLY A CA 1
ATOM 1689 C C . GLY A 1 217 ? -55.807 -11.415 64.710 1.00 79.31 217 GLY A C 1
ATOM 1690 O O . GLY A 1 217 ? -56.014 -12.460 64.087 1.00 79.31 217 GLY A O 1
ATOM 1691 N N . LEU A 1 218 ? -56.210 -11.268 65.976 1.00 77.94 218 LEU A N 1
ATOM 1692 C CA . LEU A 1 218 ? -57.040 -12.273 66.633 1.00 77.94 218 LEU A CA 1
ATOM 1693 C C . LEU A 1 218 ? -58.476 -12.157 66.126 1.00 77.94 218 LEU A C 1
ATOM 1695 O O . LEU A 1 218 ? -59.051 -11.075 66.053 1.00 77.94 218 LEU A O 1
ATOM 1699 N N . SER A 1 219 ? -59.098 -13.293 65.809 1.00 75.19 219 SER A N 1
ATOM 1700 C CA . SER A 1 219 ? -60.536 -13.278 65.541 1.00 75.19 219 SER A CA 1
ATOM 1701 C C . SER A 1 219 ? -61.287 -12.740 66.772 1.00 75.19 219 SER A C 1
ATOM 1703 O O . SER A 1 219 ? -60.844 -12.979 67.898 1.00 75.19 219 SER A O 1
ATOM 1705 N N . PRO A 1 220 ? -62.455 -12.096 66.613 1.00 71.81 220 PRO A N 1
ATOM 1706 C CA . PRO A 1 220 ? -63.232 -11.565 67.740 1.00 71.81 220 PRO A CA 1
ATOM 1707 C C . PRO A 1 220 ? -63.513 -12.604 68.843 1.00 71.81 220 PRO A C 1
ATOM 1709 O O . PRO A 1 220 ? -63.622 -12.289 70.028 1.00 71.81 220 PRO A O 1
ATOM 1712 N N . ALA A 1 221 ? -63.643 -13.879 68.461 1.00 72.19 221 ALA A N 1
ATOM 1713 C CA . ALA A 1 221 ? -63.803 -14.994 69.391 1.00 72.19 221 ALA A CA 1
ATOM 1714 C C . ALA A 1 221 ? -62.489 -15.348 70.109 1.00 72.19 221 ALA A C 1
ATOM 1716 O O . ALA A 1 221 ? -62.494 -15.552 71.322 1.00 72.19 221 ALA A O 1
ATOM 1717 N N . ALA A 1 222 ? -61.367 -15.369 69.384 1.00 71.38 222 ALA A N 1
ATOM 1718 C CA . ALA A 1 222 ? -60.043 -15.622 69.944 1.00 71.38 222 ALA A CA 1
ATOM 1719 C C . ALA A 1 222 ? -59.566 -14.479 70.851 1.00 71.38 222 ALA A C 1
ATOM 1721 O O . ALA A 1 222 ? -58.993 -14.759 71.891 1.00 71.38 222 ALA A O 1
ATOM 1722 N N . ALA A 1 223 ? -59.868 -13.220 70.527 1.00 70.56 223 ALA A N 1
ATOM 1723 C CA . ALA A 1 223 ? -59.578 -12.048 71.354 1.00 70.56 223 ALA A CA 1
ATOM 1724 C C . ALA A 1 223 ? -60.226 -12.147 72.746 1.00 70.56 223 ALA A C 1
ATOM 1726 O O . ALA A 1 223 ? -59.567 -11.995 73.774 1.00 70.56 223 ALA A O 1
ATOM 1727 N N . ARG A 1 224 ? -61.519 -12.495 72.783 1.00 70.31 224 ARG A N 1
ATOM 1728 C CA . ARG A 1 224 ? -62.266 -12.712 74.033 1.00 70.31 224 ARG A CA 1
ATOM 1729 C C . ARG A 1 224 ? -61.772 -13.928 74.813 1.00 70.31 224 ARG A C 1
ATOM 1731 O O . ARG A 1 224 ? -61.772 -13.909 76.042 1.00 70.31 224 ARG A O 1
ATOM 1738 N N . LEU A 1 225 ? -61.353 -14.981 74.114 1.00 71.88 225 LEU A N 1
ATOM 1739 C CA . LEU A 1 225 ? -60.749 -16.155 74.738 1.00 71.88 225 LEU A CA 1
ATOM 1740 C C . LEU A 1 225 ? -59.361 -15.824 75.312 1.00 71.88 225 LEU A C 1
ATOM 1742 O O . LEU A 1 225 ? -59.069 -16.204 76.438 1.00 71.88 225 LEU A O 1
ATOM 1746 N N . HIS A 1 226 ? -58.543 -15.070 74.576 1.00 65.06 226 HIS A N 1
ATOM 1747 C CA . HIS A 1 226 ? -57.194 -14.662 74.959 1.00 65.06 226 HIS A CA 1
ATOM 1748 C C . HIS A 1 226 ? -57.206 -13.758 76.192 1.00 65.06 226 HIS A C 1
ATOM 1750 O O . HIS A 1 226 ? -56.422 -13.984 77.103 1.00 65.06 226 HIS A O 1
ATOM 1756 N N . ALA A 1 227 ? -58.143 -12.807 76.282 1.00 64.19 227 ALA A N 1
ATOM 1757 C CA . ALA A 1 227 ? -58.329 -11.998 77.489 1.00 64.19 227 ALA A CA 1
ATOM 1758 C C . ALA A 1 227 ? -58.625 -12.872 78.725 1.00 64.19 227 ALA A C 1
ATOM 1760 O O . ALA A 1 227 ? -57.982 -12.725 79.758 1.00 64.19 227 ALA A O 1
ATOM 1761 N N . ARG A 1 228 ? -59.515 -13.866 78.591 1.00 70.19 228 ARG A N 1
ATOM 1762 C CA . ARG A 1 228 ? -59.824 -14.819 79.674 1.00 70.19 228 ARG A CA 1
ATOM 1763 C C . ARG A 1 228 ? -58.655 -15.748 80.012 1.00 70.19 228 ARG A C 1
ATOM 1765 O O . ARG A 1 228 ? -58.527 -16.174 81.156 1.00 70.19 228 ARG A O 1
ATOM 1772 N N . ILE A 1 229 ? -57.832 -16.097 79.024 1.00 68.88 229 ILE A N 1
ATOM 1773 C CA . ILE A 1 229 ? -56.630 -16.916 79.216 1.00 68.88 229 ILE A CA 1
ATOM 1774 C C . ILE A 1 229 ? -55.542 -16.105 79.920 1.00 68.88 229 ILE A C 1
ATOM 1776 O O . ILE A 1 229 ? -54.931 -16.646 80.830 1.00 68.88 229 ILE A O 1
ATOM 1780 N N . LEU A 1 230 ? -55.334 -14.830 79.574 1.00 66.38 230 LEU A N 1
ATOM 1781 C CA . LEU A 1 230 ? -54.389 -13.947 80.266 1.00 66.38 230 LEU A CA 1
ATOM 1782 C C . LEU A 1 230 ? -54.782 -13.732 81.733 1.00 66.38 230 LEU A C 1
ATOM 1784 O O . LEU A 1 230 ? -53.940 -13.907 82.610 1.00 66.38 230 LEU A O 1
ATOM 1788 N N . ASP A 1 231 ? -56.069 -13.501 82.015 1.00 63.41 231 ASP A N 1
ATOM 1789 C CA . ASP A 1 231 ? -56.585 -13.428 83.392 1.00 63.41 231 ASP A CA 1
ATOM 1790 C C . ASP A 1 231 ? -56.320 -14.723 84.185 1.00 63.41 231 ASP A C 1
ATOM 1792 O O . ASP A 1 231 ? -56.115 -14.705 85.400 1.00 63.41 231 ASP A O 1
ATOM 1796 N N . ARG A 1 232 ? -56.302 -15.877 83.503 1.00 62.53 232 ARG A N 1
ATOM 1797 C CA . ARG A 1 232 ? -55.988 -17.180 84.106 1.00 62.53 232 ARG A CA 1
ATOM 1798 C C . ARG A 1 232 ? -54.476 -17.431 84.201 1.00 62.53 232 ARG A C 1
ATOM 1800 O O . ARG A 1 232 ? -54.042 -18.076 85.153 1.00 62.53 232 ARG A O 1
ATOM 1807 N N . ALA A 1 233 ? -53.688 -16.927 83.255 1.00 57.72 233 ALA A N 1
ATOM 1808 C CA . ALA A 1 233 ? -52.234 -17.072 83.183 1.00 57.72 233 ALA A CA 1
ATOM 1809 C C . ALA A 1 233 ? -51.507 -16.220 84.235 1.00 57.72 233 ALA A C 1
ATOM 1811 O O . ALA A 1 233 ? -50.451 -16.613 84.724 1.00 57.72 233 ALA A O 1
ATOM 1812 N N . ASP A 1 234 ? -52.108 -15.108 84.666 1.00 59.44 234 ASP A N 1
ATOM 1813 C CA . ASP A 1 234 ? -51.581 -14.286 85.761 1.00 59.44 234 ASP A CA 1
ATOM 1814 C C . ASP A 1 234 ? -51.847 -14.856 87.162 1.00 59.44 234 ASP A C 1
ATOM 1816 O O . ASP A 1 234 ? -51.397 -14.299 88.169 1.00 59.44 234 ASP A O 1
ATOM 1820 N N . THR A 1 235 ? -52.521 -16.005 87.256 1.00 71.50 235 THR A N 1
ATOM 1821 C CA . THR A 1 235 ? -52.661 -16.707 88.532 1.00 71.50 235 THR A CA 1
ATOM 1822 C C . THR A 1 235 ? -51.322 -17.287 88.991 1.00 71.50 235 THR A C 1
ATOM 1824 O O . THR A 1 235 ? -50.509 -17.770 88.203 1.00 71.50 235 THR A O 1
ATOM 1827 N N . VAL A 1 236 ? -51.089 -17.259 90.306 1.00 64.81 236 VAL A N 1
ATOM 1828 C CA . VAL A 1 236 ? -49.852 -17.766 90.927 1.00 64.81 236 VAL A CA 1
ATOM 1829 C C . VAL A 1 236 ? -49.604 -19.238 90.570 1.00 64.81 236 VAL A C 1
ATOM 1831 O O . VAL A 1 236 ? -48.463 -19.637 90.358 1.00 64.81 236 VAL A O 1
ATOM 1834 N N . GLU A 1 237 ? -50.673 -20.025 90.434 1.00 68.38 237 GLU A N 1
ATOM 1835 C CA . GLU A 1 237 ? -50.619 -21.433 90.028 1.00 68.38 237 GLU A CA 1
ATOM 1836 C C . GLU A 1 237 ? -50.141 -21.612 88.582 1.00 68.38 237 GLU A C 1
ATOM 1838 O O . GLU A 1 237 ? -49.290 -22.462 88.327 1.00 68.38 237 GLU A O 1
ATOM 1843 N N . ALA A 1 238 ? -50.625 -20.790 87.645 1.00 64.94 238 ALA A N 1
ATOM 1844 C CA . ALA A 1 238 ? -50.190 -20.837 86.250 1.00 64.94 238 ALA A CA 1
ATOM 1845 C C . ALA A 1 238 ? -48.716 -20.427 86.105 1.00 64.94 238 ALA A C 1
ATOM 1847 O O . ALA A 1 238 ? -47.958 -21.107 85.417 1.00 64.94 238 ALA A O 1
ATOM 1848 N N . ARG A 1 239 ? -48.274 -19.399 86.844 1.00 66.69 239 ARG A N 1
ATOM 1849 C CA . ARG A 1 239 ? -46.859 -18.989 86.876 1.00 66.69 239 ARG A CA 1
ATOM 1850 C C . ARG A 1 239 ? -45.942 -20.062 87.468 1.00 66.69 239 ARG A C 1
ATOM 1852 O O . ARG A 1 239 ? -44.838 -20.253 86.968 1.00 66.69 239 ARG A O 1
ATOM 1859 N N . LEU A 1 240 ? -46.380 -20.771 88.511 1.00 71.25 240 LEU A N 1
ATOM 1860 C CA . LEU A 1 240 ? -45.618 -21.883 89.092 1.00 71.25 240 LEU A CA 1
ATOM 1861 C C . LEU A 1 240 ? -45.554 -23.086 88.144 1.00 71.25 240 LEU A C 1
ATOM 1863 O O . LEU A 1 240 ? -44.487 -23.671 87.987 1.00 71.25 240 LEU A O 1
ATOM 1867 N N . ALA A 1 241 ? -46.657 -23.424 87.474 1.00 72.38 241 ALA A N 1
ATOM 1868 C CA . ALA A 1 241 ? -46.689 -24.498 86.483 1.00 72.38 241 ALA A CA 1
ATOM 1869 C C . ALA A 1 241 ? -45.802 -24.190 85.264 1.00 72.38 241 ALA A C 1
ATOM 1871 O O . ALA A 1 241 ? -45.129 -25.080 84.745 1.00 72.38 241 ALA A O 1
ATOM 1872 N N . GLU A 1 242 ? -45.751 -22.932 84.828 1.00 70.19 242 GLU A N 1
ATOM 1873 C CA . GLU A 1 242 ? -44.888 -22.504 83.728 1.00 70.19 242 GLU A CA 1
ATOM 1874 C C . GLU A 1 242 ? -43.407 -22.500 84.131 1.00 70.19 242 GLU A C 1
ATOM 1876 O O . GLU A 1 242 ? -42.583 -23.035 83.395 1.00 70.19 242 GLU A O 1
ATOM 1881 N N . GLN A 1 243 ? -43.071 -22.053 85.347 1.00 69.69 243 GLN A N 1
ATOM 1882 C CA . GLN A 1 243 ? -41.714 -22.192 85.899 1.00 69.69 243 GLN A CA 1
ATOM 1883 C C . GLN A 1 243 ? -41.282 -23.658 86.048 1.00 69.69 243 GLN A C 1
ATOM 1885 O O . GLN A 1 243 ? -40.128 -23.992 85.775 1.00 69.69 243 GLN A O 1
ATOM 1890 N N . GLN A 1 244 ? -42.197 -24.541 86.458 1.00 75.69 244 GLN A N 1
ATOM 1891 C CA . GLN A 1 244 ? -41.954 -25.982 86.547 1.00 75.69 244 GLN A CA 1
ATOM 1892 C C . GLN A 1 244 ? -41.672 -26.567 85.157 1.00 75.69 244 GLN A C 1
ATOM 1894 O O . GLN A 1 244 ? -40.689 -27.281 84.971 1.00 75.69 244 GLN A O 1
ATOM 1899 N N . ARG A 1 245 ? -42.477 -26.199 84.156 1.00 75.12 245 ARG A N 1
ATOM 1900 C CA . ARG A 1 245 ? -42.301 -26.631 82.766 1.00 75.12 245 ARG A CA 1
ATOM 1901 C C . ARG A 1 245 ? -41.000 -26.106 82.160 1.00 75.12 245 ARG A C 1
ATOM 1903 O O . ARG A 1 245 ? -40.303 -26.852 81.483 1.00 75.12 245 ARG A O 1
ATOM 1910 N N . GLU A 1 246 ? -40.643 -24.847 82.403 1.00 73.00 246 GLU A N 1
ATOM 1911 C CA . GLU A 1 246 ? -39.352 -24.286 81.984 1.00 73.00 246 GLU A CA 1
ATOM 1912 C C . GLU A 1 246 ? -38.180 -25.022 82.644 1.00 73.00 246 GLU A C 1
ATOM 1914 O O . GLU A 1 246 ? -37.172 -25.289 81.988 1.00 73.00 246 GLU A O 1
ATOM 1919 N N . HIS A 1 247 ? -38.317 -25.398 83.920 1.00 75.12 247 HIS A N 1
ATOM 1920 C CA . HIS A 1 247 ? -37.322 -26.198 84.628 1.00 75.12 247 HIS A CA 1
ATOM 1921 C C . HIS A 1 247 ? -37.179 -27.605 84.029 1.00 75.12 247 HIS A C 1
ATOM 1923 O O . HIS A 1 247 ? -36.056 -28.056 83.810 1.00 75.12 247 HIS A O 1
ATOM 1929 N N . GLU A 1 248 ? -38.291 -28.265 83.704 1.00 77.56 248 GLU A N 1
ATOM 1930 C CA . GLU A 1 248 ? -38.316 -29.579 83.050 1.00 77.56 248 GLU A CA 1
ATOM 1931 C C . GLU A 1 248 ? -37.734 -29.533 81.632 1.00 77.56 248 GLU A C 1
ATOM 1933 O O . GLU A 1 248 ? -36.931 -30.389 81.270 1.00 77.56 248 GLU A O 1
ATOM 1938 N N . VAL A 1 249 ? -38.060 -28.504 80.842 1.00 73.19 249 VAL A N 1
ATOM 1939 C CA . VAL A 1 249 ? -37.480 -28.294 79.504 1.00 73.19 249 VAL A CA 1
ATOM 1940 C C . VAL A 1 249 ? -35.980 -28.015 79.600 1.00 73.19 249 VAL A C 1
ATOM 1942 O O . VAL A 1 249 ? -35.207 -28.539 78.800 1.00 73.19 249 VAL A O 1
ATOM 1945 N N . ALA A 1 250 ? -35.541 -27.232 80.588 1.00 68.38 250 ALA A N 1
ATOM 1946 C CA . ALA A 1 250 ? -34.122 -26.985 80.826 1.00 68.38 250 ALA A CA 1
ATOM 1947 C C . ALA A 1 250 ? -33.374 -28.257 81.264 1.00 68.38 250 ALA A C 1
ATOM 1949 O O . ALA A 1 250 ? -32.243 -28.471 80.826 1.00 68.38 250 ALA A O 1
ATOM 1950 N N . LEU A 1 251 ? -33.998 -29.108 82.086 1.00 75.62 251 LEU A N 1
ATOM 1951 C CA . LEU A 1 251 ? -33.478 -30.426 82.463 1.00 75.62 251 LEU A CA 1
ATOM 1952 C C . LEU A 1 251 ? -33.363 -31.347 81.245 1.00 75.62 251 LEU A C 1
ATOM 1954 O O . LEU A 1 251 ? -32.280 -31.863 80.984 1.00 75.62 251 LEU A O 1
ATOM 1958 N N . ALA A 1 252 ? -34.424 -31.467 80.447 1.00 74.88 252 ALA A N 1
ATOM 1959 C CA . ALA A 1 252 ? -34.430 -32.284 79.237 1.00 74.88 252 ALA A CA 1
ATOM 1960 C C . ALA A 1 252 ? -33.377 -31.812 78.217 1.00 74.88 252 ALA A C 1
ATOM 1962 O O . ALA A 1 252 ? -32.636 -32.623 77.664 1.00 74.88 252 ALA A O 1
ATOM 1963 N N . ALA A 1 253 ? -33.240 -30.497 78.015 1.00 71.06 253 ALA A N 1
ATOM 1964 C CA . ALA A 1 253 ? -32.214 -29.930 77.142 1.00 71.06 253 ALA A CA 1
ATOM 1965 C C . ALA A 1 253 ? -30.787 -30.179 77.673 1.00 71.06 253 ALA A C 1
ATOM 1967 O O . ALA A 1 253 ? -29.861 -30.403 76.890 1.00 71.06 253 ALA A O 1
ATOM 1968 N N . ALA A 1 254 ? -30.592 -30.166 78.996 1.00 68.75 254 ALA A N 1
ATOM 1969 C CA . ALA A 1 254 ? -29.309 -30.495 79.615 1.00 68.75 254 ALA A CA 1
ATOM 1970 C C . ALA A 1 254 ? -28.965 -31.990 79.478 1.00 68.75 254 ALA A C 1
ATOM 1972 O O . ALA A 1 254 ? -27.814 -32.330 79.198 1.00 68.75 254 ALA A O 1
ATOM 1973 N N . GLU A 1 255 ? -29.950 -32.879 79.614 1.00 78.38 255 GLU A N 1
ATOM 1974 C CA . GLU A 1 255 ? -29.799 -34.322 79.392 1.00 78.38 255 GLU A CA 1
ATOM 1975 C C . GLU A 1 255 ? -29.498 -34.644 77.919 1.00 78.38 255 GLU A C 1
ATOM 1977 O O . GLU A 1 255 ? -28.598 -35.432 77.612 1.00 78.38 255 GLU A O 1
ATOM 1982 N N . GLU A 1 256 ? -30.173 -33.982 76.978 1.00 73.44 256 GLU A N 1
ATOM 1983 C CA . GLU A 1 256 ? -29.894 -34.127 75.547 1.00 73.44 256 GLU A CA 1
ATOM 1984 C C . GLU A 1 256 ? -28.480 -33.623 75.190 1.00 73.44 256 GLU A C 1
ATOM 1986 O O . GLU A 1 256 ? -27.739 -34.273 74.444 1.00 73.44 256 GLU A O 1
ATOM 1991 N N . ALA A 1 257 ? -28.035 -32.515 75.791 1.00 69.12 257 ALA A N 1
ATOM 1992 C CA . ALA A 1 257 ? -26.662 -32.027 75.647 1.00 69.12 257 ALA A CA 1
ATOM 1993 C C . ALA A 1 257 ? -25.616 -33.006 76.225 1.00 69.12 257 ALA A C 1
ATOM 1995 O O . ALA A 1 257 ? -24.545 -33.197 75.640 1.00 69.12 257 ALA A O 1
ATOM 1996 N N . ALA A 1 258 ? -25.918 -33.668 77.346 1.00 71.44 258 ALA A N 1
ATOM 1997 C CA . ALA A 1 258 ? -25.042 -34.681 77.934 1.00 71.44 258 ALA A CA 1
ATOM 1998 C C . ALA A 1 258 ? -24.933 -35.931 77.041 1.00 71.44 258 ALA A C 1
ATOM 2000 O O . ALA A 1 258 ? -23.826 -36.382 76.737 1.00 71.44 258 ALA A O 1
ATOM 2001 N N . THR A 1 259 ? -26.060 -36.439 76.537 1.00 77.62 259 THR A N 1
ATOM 2002 C CA . THR A 1 259 ? -26.084 -37.627 75.664 1.00 77.62 259 THR A CA 1
ATOM 2003 C C . THR A 1 259 ? -25.440 -37.373 74.300 1.00 77.62 259 THR A C 1
ATOM 2005 O O . THR A 1 259 ? -24.758 -38.246 73.758 1.00 77.62 259 THR A O 1
ATOM 2008 N N . THR A 1 260 ? -25.595 -36.175 73.731 1.00 73.12 260 THR A N 1
ATOM 2009 C CA . THR A 1 260 ? -24.914 -35.789 72.483 1.00 73.12 260 THR A CA 1
ATOM 2010 C C . THR A 1 260 ? -23.402 -35.667 72.667 1.00 73.12 260 THR A C 1
ATOM 2012 O O . THR A 1 260 ? -22.650 -36.145 71.812 1.00 73.12 260 THR A O 1
ATOM 2015 N N . SER A 1 261 ? -22.945 -35.120 73.797 1.00 71.06 261 SER A N 1
ATOM 2016 C CA . SER A 1 261 ? -21.525 -35.098 74.173 1.00 71.06 261 SER A CA 1
ATOM 2017 C C . SER A 1 261 ? -20.948 -36.515 74.323 1.00 71.06 261 SER A C 1
ATOM 2019 O O . SER A 1 261 ? -19.895 -36.829 73.761 1.00 71.06 261 SER A O 1
ATOM 2021 N N . GLU A 1 262 ? -21.672 -37.419 74.990 1.00 77.62 262 GLU A N 1
ATOM 2022 C CA . GLU A 1 262 ? -21.249 -38.809 75.192 1.00 77.62 262 GLU A CA 1
ATOM 2023 C C . GLU A 1 262 ? -21.161 -39.594 73.870 1.00 77.62 262 GLU A C 1
ATOM 2025 O O . GLU A 1 262 ? -20.168 -40.284 73.611 1.00 77.62 262 GLU A O 1
ATOM 2030 N N . ARG A 1 263 ? -22.143 -39.421 72.971 1.00 76.31 263 ARG A N 1
ATOM 2031 C CA . ARG A 1 263 ? -22.112 -40.004 71.615 1.00 76.31 263 ARG A CA 1
ATOM 2032 C C . ARG A 1 263 ? -20.924 -39.493 70.798 1.00 76.31 263 ARG A C 1
ATOM 2034 O O . ARG A 1 263 ? -20.300 -40.282 70.087 1.00 76.31 263 ARG A O 1
ATOM 2041 N N . ALA A 1 264 ? -20.588 -38.208 70.903 1.00 71.62 264 ALA A N 1
ATOM 2042 C CA . ALA A 1 264 ? -19.429 -37.633 70.222 1.00 71.62 264 ALA A CA 1
ATOM 2043 C C . ALA A 1 264 ? -18.100 -38.200 70.763 1.00 71.62 264 ALA A C 1
ATOM 2045 O O . ALA A 1 264 ? -17.207 -38.535 69.978 1.00 71.62 264 ALA A O 1
ATOM 2046 N N . ALA A 1 265 ? -17.982 -38.380 72.083 1.00 72.75 265 ALA A N 1
ATOM 2047 C CA . ALA A 1 265 ? -16.813 -38.995 72.714 1.00 72.75 265 ALA A CA 1
ATOM 2048 C C . ALA A 1 265 ? -16.645 -40.478 72.323 1.00 72.75 265 ALA A C 1
ATOM 2050 O O . ALA A 1 265 ? -15.534 -40.939 72.054 1.00 72.75 265 ALA A O 1
ATOM 2051 N N . GLU A 1 266 ? -17.741 -41.232 72.239 1.00 78.75 266 GLU A N 1
ATOM 2052 C CA . GLU A 1 266 ? -17.739 -42.628 71.787 1.00 78.75 266 GLU A CA 1
ATOM 2053 C C . GLU A 1 266 ? -17.362 -42.762 70.303 1.00 78.75 266 GLU A C 1
ATOM 2055 O O . GLU A 1 266 ? -16.529 -43.596 69.940 1.00 78.75 266 GLU A O 1
ATOM 2060 N N . GLN A 1 267 ? -17.896 -41.897 69.435 1.00 75.88 267 GLN A N 1
ATOM 2061 C CA . GLN A 1 267 ? -17.487 -41.838 68.027 1.00 75.88 267 GLN A CA 1
ATOM 2062 C C . GLN A 1 267 ? -15.990 -41.536 67.881 1.00 75.88 267 GLN A C 1
ATOM 2064 O O . GLN A 1 267 ? -15.323 -42.144 67.041 1.00 75.88 267 GLN A O 1
ATOM 2069 N N . HIS A 1 268 ? -15.444 -40.648 68.719 1.00 71.25 268 HIS A N 1
ATOM 2070 C CA . HIS A 1 268 ? -14.014 -40.358 68.726 1.00 71.25 268 HIS A CA 1
ATOM 2071 C C . HIS A 1 268 ? -13.179 -41.582 69.136 1.00 71.25 268 HIS A C 1
ATOM 2073 O O . HIS A 1 268 ? -12.225 -41.920 68.433 1.00 71.25 268 HIS A O 1
ATOM 2079 N N . ARG A 1 269 ? -13.576 -42.303 70.197 1.00 78.62 269 ARG A N 1
ATOM 2080 C CA . ARG A 1 269 ? -12.920 -43.554 70.626 1.00 78.62 269 ARG A CA 1
ATOM 2081 C C . ARG A 1 269 ? -12.920 -44.616 69.526 1.00 78.62 269 ARG A C 1
ATOM 2083 O O . ARG A 1 269 ? -11.879 -45.214 69.258 1.00 78.62 269 ARG A O 1
ATOM 2090 N N . ARG A 1 270 ? -14.050 -44.809 68.838 1.00 80.00 270 ARG A N 1
ATOM 2091 C CA . ARG A 1 270 ? -14.165 -45.763 67.718 1.00 80.00 270 ARG A CA 1
ATOM 2092 C C . ARG A 1 270 ? -13.302 -45.377 66.522 1.00 80.00 270 ARG A C 1
ATOM 2094 O O . ARG A 1 270 ? -12.648 -46.242 65.946 1.00 80.00 270 ARG A O 1
ATOM 2101 N N . ALA A 1 271 ? -13.264 -44.093 66.163 1.00 70.62 271 ALA A N 1
ATOM 2102 C CA . ALA A 1 271 ? -12.410 -43.602 65.083 1.00 70.62 271 ALA A CA 1
ATOM 2103 C C . ALA A 1 271 ? -10.917 -43.806 65.397 1.00 70.62 271 ALA A C 1
ATOM 2105 O O . ALA A 1 271 ? -10.144 -44.180 64.517 1.00 70.62 271 ALA A O 1
ATOM 2106 N N . LEU A 1 272 ? -10.526 -43.614 66.660 1.00 71.81 272 LEU A N 1
ATOM 2107 C CA . LEU A 1 272 ? -9.156 -43.807 67.129 1.00 71.81 272 LEU A CA 1
ATOM 2108 C C . LEU A 1 272 ? -8.775 -45.299 67.140 1.00 71.81 272 LEU A C 1
ATOM 2110 O O . LEU A 1 272 ? -7.724 -45.664 66.620 1.00 71.81 272 LEU A O 1
ATOM 2114 N N . ALA A 1 273 ? -9.666 -46.178 67.609 1.00 78.06 273 ALA A N 1
ATOM 2115 C CA . ALA A 1 273 ? -9.475 -47.629 67.542 1.00 78.06 273 ALA A CA 1
ATOM 2116 C C . ALA A 1 273 ? -9.365 -48.145 66.092 1.00 78.06 273 ALA A C 1
ATOM 2118 O O . ALA A 1 273 ? -8.484 -48.945 65.784 1.00 78.06 273 ALA A O 1
ATOM 2119 N N . ALA A 1 274 ? -10.203 -47.644 65.178 1.00 74.50 274 ALA A N 1
ATOM 2120 C CA . ALA A 1 274 ? -10.152 -48.001 63.759 1.00 74.50 274 ALA A CA 1
ATOM 2121 C C . ALA A 1 274 ? -8.863 -47.521 63.067 1.00 74.50 274 ALA A C 1
ATOM 2123 O O . ALA A 1 274 ? -8.352 -48.198 62.175 1.00 74.50 274 ALA A O 1
ATOM 2124 N N . ALA A 1 275 ? -8.320 -46.370 63.479 1.00 65.44 275 ALA A N 1
ATOM 2125 C CA . ALA A 1 275 ? -7.033 -45.881 62.993 1.00 65.44 275 ALA A CA 1
ATOM 2126 C C . ALA A 1 275 ? -5.862 -46.757 63.477 1.00 65.44 275 ALA A C 1
ATOM 2128 O O . ALA A 1 275 ? -4.933 -46.998 62.709 1.00 65.44 275 ALA A O 1
ATOM 2129 N N . LEU A 1 276 ? -5.932 -47.269 64.713 1.00 67.62 276 LEU A N 1
ATOM 2130 C CA . LEU A 1 276 ? -4.916 -48.149 65.304 1.00 67.62 276 LEU A CA 1
ATOM 2131 C C . LEU A 1 276 ? -4.972 -49.599 64.787 1.00 67.62 276 LEU A C 1
ATOM 2133 O O . LEU A 1 276 ? -3.956 -50.283 64.804 1.00 67.62 276 LEU A O 1
ATOM 2137 N N . ALA A 1 277 ? -6.126 -50.069 64.304 1.00 71.50 277 ALA A N 1
ATOM 2138 C CA . ALA A 1 277 ? -6.314 -51.440 63.814 1.00 71.50 277 ALA A CA 1
ATOM 2139 C C . ALA A 1 277 ? -5.883 -51.671 62.347 1.00 71.50 277 ALA A C 1
ATOM 2141 O O . ALA A 1 277 ? -6.054 -52.775 61.824 1.00 71.50 277 ALA A O 1
ATOM 2142 N N . ARG A 1 278 ? -5.354 -50.658 61.643 1.00 67.44 278 ARG A N 1
ATOM 2143 C CA . ARG A 1 278 ? -4.915 -50.819 60.244 1.00 67.44 278 ARG A CA 1
ATOM 2144 C C . ARG A 1 278 ? -3.626 -51.659 60.150 1.00 67.44 278 ARG A C 1
ATOM 2146 O O . ARG A 1 278 ? -2.687 -51.399 60.899 1.00 67.44 278 ARG A O 1
ATOM 2153 N N . PRO A 1 279 ? -3.545 -52.638 59.226 1.00 61.97 279 PRO A N 1
ATOM 2154 C CA . PRO A 1 279 ? -2.384 -53.518 59.090 1.00 61.97 279 PRO A CA 1
ATOM 2155 C C . PRO A 1 279 ? -1.127 -52.767 58.622 1.00 61.97 279 PRO A C 1
ATOM 2157 O O . PRO A 1 279 ? -1.209 -51.791 57.878 1.00 61.97 279 PRO A O 1
ATOM 2160 N N . ALA A 1 280 ? 0.041 -53.279 59.026 1.00 57.69 280 ALA A N 1
ATOM 2161 C CA . ALA A 1 280 ? 1.380 -52.669 58.966 1.00 57.69 280 ALA A CA 1
ATOM 2162 C C . ALA A 1 280 ? 1.934 -52.278 57.570 1.00 57.69 280 ALA A C 1
ATOM 2164 O O . ALA A 1 280 ? 3.101 -51.914 57.455 1.00 57.69 280 ALA A O 1
ATOM 2165 N N . GLY A 1 281 ? 1.122 -52.334 56.510 1.00 63.16 281 GLY A N 1
ATOM 2166 C CA . GLY A 1 281 ? 1.492 -51.929 55.150 1.00 63.16 281 GLY A CA 1
ATOM 2167 C C . GLY A 1 281 ? 1.249 -50.451 54.823 1.00 63.16 281 GLY A C 1
ATOM 2168 O O . GLY A 1 281 ? 1.667 -49.992 53.764 1.00 63.16 281 GLY A O 1
ATOM 2169 N N . THR A 1 282 ? 0.581 -49.681 55.690 1.00 58.72 282 THR A N 1
ATOM 2170 C CA . THR A 1 282 ? 0.441 -48.227 55.495 1.00 58.72 282 THR A CA 1
ATOM 2171 C C . THR A 1 282 ? 1.738 -47.506 55.876 1.00 58.72 282 THR A C 1
ATOM 2173 O O . THR A 1 282 ? 2.174 -47.644 57.022 1.00 58.72 282 THR A O 1
ATOM 2176 N N . PRO A 1 283 ? 2.355 -46.719 54.973 1.00 60.50 283 PRO A N 1
ATOM 2177 C CA . PRO A 1 283 ? 3.599 -46.016 55.263 1.00 60.50 283 PRO A CA 1
ATOM 2178 C C . PRO A 1 283 ? 3.422 -45.092 56.474 1.00 60.50 283 PRO A C 1
ATOM 2180 O O . PRO A 1 283 ? 2.473 -44.310 56.560 1.00 60.50 283 PRO A O 1
ATOM 2183 N N . PHE A 1 284 ? 4.357 -45.185 57.421 1.00 56.75 284 PHE A N 1
ATOM 2184 C CA . PHE A 1 284 ? 4.312 -44.532 58.737 1.00 56.75 284 PHE A CA 1
ATOM 2185 C C . PHE A 1 284 ? 4.077 -43.005 58.663 1.00 56.75 284 PHE A C 1
ATOM 2187 O O . PHE A 1 284 ? 3.519 -42.411 59.588 1.00 56.75 284 PHE A O 1
ATOM 2194 N N . GLY A 1 285 ? 4.448 -42.368 57.543 1.00 62.12 285 GLY A N 1
ATOM 2195 C CA . GLY A 1 285 ? 4.236 -40.941 57.266 1.00 62.12 285 GLY A CA 1
ATOM 2196 C C . GLY A 1 285 ? 2.770 -40.534 57.062 1.00 62.12 285 GLY A C 1
ATOM 2197 O O . GLY A 1 285 ? 2.366 -39.451 57.486 1.00 62.12 285 GLY A O 1
ATOM 2198 N N . ASP A 1 286 ? 1.945 -41.409 56.483 1.00 58.69 286 ASP A N 1
ATOM 2199 C CA . ASP A 1 286 ? 0.515 -41.137 56.282 1.00 58.69 286 ASP A CA 1
ATOM 2200 C C . ASP A 1 286 ? -0.290 -41.407 57.554 1.00 58.69 286 ASP A C 1
ATOM 2202 O O . ASP A 1 286 ? -1.237 -40.680 57.858 1.00 58.69 286 ASP A O 1
ATOM 2206 N N . LEU A 1 287 ? 0.138 -42.390 58.353 1.00 60.12 287 LEU A N 1
ATOM 2207 C CA . LEU A 1 287 ? -0.402 -42.639 59.690 1.00 60.12 287 LEU A CA 1
ATOM 2208 C C . LEU A 1 287 ? -0.101 -41.483 60.644 1.00 60.12 287 LEU A C 1
ATOM 2210 O O . LEU A 1 287 ? -1.000 -41.048 61.354 1.00 60.12 287 LEU A O 1
ATOM 2214 N N . THR A 1 288 ? 1.112 -40.928 60.625 1.00 59.88 288 THR A N 1
ATOM 2215 C CA . THR A 1 288 ? 1.467 -39.769 61.463 1.00 59.88 288 THR A CA 1
ATOM 2216 C C . THR A 1 288 ? 0.786 -38.483 61.002 1.00 59.88 288 THR A C 1
ATOM 2218 O O . THR A 1 288 ? 0.289 -37.748 61.849 1.00 59.88 288 THR A O 1
ATOM 2221 N N . LYS A 1 289 ? 0.654 -38.225 59.690 1.00 62.72 289 LYS A N 1
ATOM 2222 C CA . LYS A 1 289 ? -0.143 -37.087 59.183 1.00 62.72 289 LYS A CA 1
ATOM 2223 C C . LYS A 1 289 ? -1.628 -37.222 59.495 1.00 62.72 289 LYS A C 1
ATOM 2225 O O . LYS A 1 289 ? -2.255 -36.229 59.861 1.00 62.72 289 LYS A O 1
ATOM 2230 N N . TYR A 1 290 ? -2.201 -38.416 59.340 1.00 63.50 290 TYR A N 1
ATOM 2231 C CA . TYR A 1 290 ? -3.603 -38.658 59.665 1.00 63.50 290 TYR A CA 1
ATOM 2232 C C . TYR A 1 290 ? -3.829 -38.550 61.172 1.00 63.50 290 TYR A C 1
ATOM 2234 O O . TYR A 1 290 ? -4.684 -37.767 61.564 1.00 63.50 290 TYR A O 1
ATOM 2242 N N . ALA A 1 291 ? -3.015 -39.221 61.998 1.00 61.53 291 ALA A N 1
ATOM 2243 C CA . ALA A 1 291 ? -3.082 -39.162 63.457 1.00 61.53 291 ALA A CA 1
ATOM 2244 C C . ALA A 1 291 ? -2.894 -37.735 63.978 1.00 61.53 291 ALA A C 1
ATOM 2246 O O . ALA A 1 291 ? -3.725 -37.287 64.761 1.00 61.53 291 ALA A O 1
ATOM 2247 N N . ALA A 1 292 ? -1.894 -36.992 63.487 1.00 63.50 292 ALA A N 1
ATOM 2248 C CA . ALA A 1 292 ? -1.724 -35.576 63.802 1.00 63.50 292 ALA A CA 1
ATOM 2249 C C . ALA A 1 292 ? -2.973 -34.786 63.401 1.00 63.50 292 ALA A C 1
ATOM 2251 O O . ALA A 1 292 ? -3.585 -34.155 64.245 1.00 63.50 292 ALA A O 1
ATOM 2252 N N . LYS A 1 293 ? -3.461 -34.901 62.161 1.00 64.81 293 LYS A N 1
ATOM 2253 C CA . LYS A 1 293 ? -4.645 -34.153 61.715 1.00 64.81 293 LYS A CA 1
ATOM 2254 C C . LYS A 1 293 ? -5.919 -34.520 62.484 1.00 64.81 293 LYS A C 1
ATOM 2256 O O . LYS A 1 293 ? -6.741 -33.641 62.723 1.00 64.81 293 LYS A O 1
ATOM 2261 N N . THR A 1 294 ? -6.116 -35.779 62.874 1.00 60.56 294 THR A N 1
ATOM 2262 C CA . THR A 1 294 ? -7.270 -36.186 63.688 1.00 60.56 294 THR A CA 1
ATOM 2263 C C . THR A 1 294 ? -7.128 -35.788 65.149 1.00 60.56 294 THR A C 1
ATOM 2265 O O . THR A 1 294 ? -8.132 -35.372 65.711 1.00 60.56 294 THR A O 1
ATOM 2268 N N . LEU A 1 295 ? -5.928 -35.854 65.739 1.00 64.44 295 LEU A N 1
ATOM 2269 C CA . LEU A 1 295 ? -5.668 -35.463 67.129 1.00 64.44 295 LEU A CA 1
ATOM 2270 C C . LEU A 1 295 ? -5.680 -33.943 67.306 1.00 64.44 295 LEU A C 1
ATOM 2272 O O . LEU A 1 295 ? -6.251 -33.460 68.276 1.00 64.44 295 LEU A O 1
ATOM 2276 N N . THR A 1 296 ? -5.134 -33.172 66.361 1.00 67.00 296 THR A N 1
ATOM 2277 C CA . THR A 1 296 ? -5.207 -31.706 66.414 1.00 67.00 296 THR A CA 1
ATOM 2278 C C . THR A 1 296 ? -6.643 -31.244 66.211 1.00 67.00 296 THR A C 1
ATOM 2280 O O . THR A 1 296 ? -7.128 -30.417 66.966 1.00 67.00 296 THR A O 1
ATOM 2283 N N . ARG A 1 297 ? -7.382 -31.837 65.264 1.00 65.62 297 ARG A N 1
ATOM 2284 C CA . ARG A 1 297 ? -8.761 -31.421 64.969 1.00 65.62 297 ARG A CA 1
ATOM 2285 C C . ARG A 1 297 ? -9.776 -31.915 66.003 1.00 65.62 297 ARG A C 1
ATOM 2287 O O . ARG A 1 297 ? -10.808 -31.274 66.180 1.00 65.62 297 ARG A O 1
ATOM 2294 N N . SER A 1 298 ? -9.535 -33.047 66.670 1.00 62.56 298 SER A N 1
ATOM 2295 C CA . SER A 1 298 ? -10.343 -33.460 67.824 1.00 62.56 298 SER A CA 1
ATOM 2296 C C . SER A 1 298 ? -9.964 -32.677 69.077 1.00 62.56 298 SER A C 1
ATOM 2298 O O . SER A 1 298 ? -10.863 -32.241 69.787 1.00 62.56 298 SER A O 1
ATOM 2300 N N . GLY A 1 299 ? -8.672 -32.417 69.298 1.00 65.62 299 GLY A N 1
ATOM 2301 C CA . GLY A 1 299 ? -8.170 -31.568 70.376 1.00 65.62 299 GLY A CA 1
ATOM 2302 C C . GLY A 1 299 ? -8.715 -30.145 70.292 1.00 65.62 299 GLY A C 1
ATOM 2303 O O . GLY A 1 299 ? -9.255 -29.649 71.271 1.00 65.62 299 GLY A O 1
ATOM 2304 N N . GLU A 1 300 ? -8.698 -29.529 69.108 1.00 71.06 300 GLU A N 1
ATOM 2305 C CA . GLU A 1 300 ? -9.318 -28.222 68.845 1.00 71.06 300 GLU A CA 1
ATOM 2306 C C . GLU A 1 300 ? -10.818 -28.235 69.143 1.00 71.06 300 GLU A C 1
ATOM 2308 O O . GLU A 1 300 ? -11.323 -27.313 69.769 1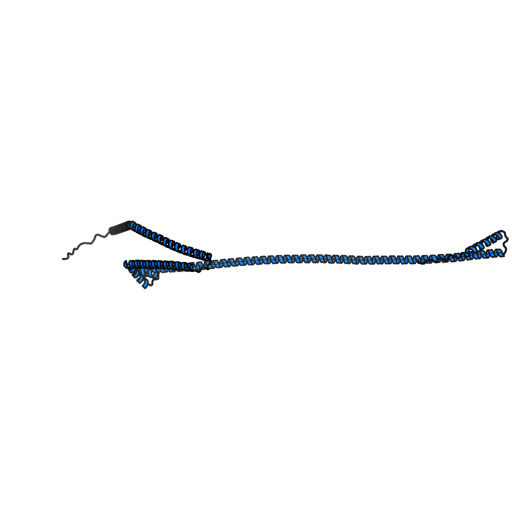.00 71.06 300 GLU A O 1
ATOM 2313 N N . ARG A 1 301 ? -11.543 -29.296 68.761 1.00 71.62 301 ARG A N 1
ATOM 2314 C CA . ARG A 1 301 ? -12.984 -29.408 69.048 1.00 71.62 301 ARG A CA 1
ATOM 2315 C C . ARG A 1 301 ? -13.281 -29.576 70.535 1.00 71.62 301 ARG A C 1
ATOM 2317 O O . ARG A 1 301 ? -14.289 -29.045 70.996 1.00 71.62 301 ARG A O 1
ATOM 2324 N N . ILE A 1 302 ? -12.440 -30.312 71.262 1.00 68.88 302 ILE A N 1
ATOM 2325 C CA . ILE A 1 302 ? -12.562 -30.492 72.714 1.00 68.88 302 ILE A CA 1
ATOM 2326 C C . ILE A 1 302 ? -12.250 -29.169 73.418 1.00 68.88 302 ILE A C 1
ATOM 2328 O O . ILE A 1 302 ? -13.066 -28.711 74.210 1.00 68.88 302 ILE A O 1
ATOM 2332 N N . LEU A 1 303 ? -11.156 -28.497 73.050 1.00 71.00 303 LEU A N 1
ATOM 2333 C CA . LEU A 1 303 ? -10.800 -27.179 73.581 1.00 71.00 303 LEU A CA 1
ATOM 2334 C C . LEU A 1 303 ? -11.862 -26.122 73.250 1.00 71.00 303 LEU A C 1
ATOM 2336 O O . LEU A 1 303 ? -12.215 -25.327 74.112 1.00 71.00 303 LEU A O 1
ATOM 2340 N N . ASP A 1 304 ? -12.452 -26.139 72.053 1.00 69.88 304 ASP A N 1
ATOM 2341 C CA . ASP A 1 304 ? -13.563 -25.250 71.690 1.00 69.88 304 ASP A CA 1
ATOM 2342 C C . ASP A 1 304 ? -14.843 -25.558 72.472 1.00 69.88 304 ASP A C 1
ATOM 2344 O O . ASP A 1 304 ? -15.627 -24.653 72.776 1.00 69.88 304 ASP A O 1
ATOM 2348 N N . ALA A 1 305 ? -15.108 -26.831 72.770 1.00 66.00 305 ALA A N 1
ATOM 2349 C CA . ALA A 1 305 ? -16.227 -27.229 73.616 1.00 66.00 305 ALA A CA 1
ATOM 2350 C C . ALA A 1 305 ? -16.001 -26.777 75.067 1.00 66.00 305 ALA A C 1
ATOM 2352 O O . ALA A 1 305 ? -16.899 -26.177 75.653 1.00 66.00 305 ALA A O 1
ATOM 2353 N N . GLU A 1 306 ? -14.796 -26.952 75.611 1.00 70.38 306 GLU A N 1
ATOM 2354 C CA . GLU A 1 306 ? -14.407 -26.461 76.939 1.00 70.38 306 GLU A CA 1
ATOM 2355 C C . GLU A 1 306 ? -14.424 -24.933 77.015 1.00 70.38 306 GLU A C 1
ATOM 2357 O O . GLU A 1 306 ? -14.914 -24.357 77.988 1.00 70.38 306 GLU A O 1
ATOM 2362 N N . HIS A 1 307 ? -13.960 -24.249 75.970 1.00 72.25 307 HIS A N 1
ATOM 2363 C CA . HIS A 1 307 ? -13.960 -22.795 75.903 1.00 72.25 307 HIS A CA 1
ATOM 2364 C C . HIS A 1 307 ? -15.385 -22.243 75.776 1.00 72.25 307 HIS A C 1
ATOM 2366 O O . HIS A 1 307 ? -15.716 -21.220 76.379 1.00 72.25 307 HIS A O 1
ATOM 2372 N N . ARG A 1 308 ? -16.276 -22.930 75.048 1.00 70.56 308 ARG A N 1
ATOM 2373 C CA . ARG A 1 308 ? -17.715 -22.617 75.039 1.00 70.56 308 ARG A CA 1
ATOM 2374 C C . ARG A 1 308 ? -18.356 -22.882 76.396 1.00 70.56 308 ARG A C 1
ATOM 2376 O O . ARG A 1 308 ? -19.026 -21.992 76.906 1.00 70.56 308 ARG A O 1
ATOM 2383 N N . ALA A 1 309 ? -18.111 -24.035 77.015 1.00 69.94 309 ALA A N 1
ATOM 2384 C CA . ALA A 1 309 ? -18.637 -24.365 78.339 1.00 69.94 309 ALA A CA 1
ATOM 2385 C C . ALA A 1 309 ? -18.166 -23.363 79.406 1.00 69.94 309 ALA A C 1
ATOM 2387 O O . ALA A 1 309 ? -18.956 -22.920 80.239 1.00 69.94 309 ALA A O 1
ATOM 2388 N N . THR A 1 310 ? -16.904 -22.935 79.331 1.00 76.44 310 THR A N 1
ATOM 2389 C CA . THR A 1 310 ? -16.345 -21.885 80.187 1.00 76.44 310 THR A CA 1
ATOM 2390 C C . THR A 1 310 ? -17.054 -20.562 79.932 1.00 76.44 310 THR A C 1
ATOM 2392 O O . THR A 1 310 ? -17.565 -19.982 80.881 1.00 76.44 310 THR A O 1
ATOM 2395 N N . ARG A 1 311 ? -17.189 -20.119 78.673 1.00 72.44 311 ARG A N 1
ATOM 2396 C CA . ARG A 1 311 ? -17.926 -18.889 78.325 1.00 72.44 311 ARG A CA 1
ATOM 2397 C C . ARG A 1 311 ? -19.369 -18.909 78.827 1.00 72.44 311 ARG A C 1
ATOM 2399 O O . ARG A 1 311 ? -19.805 -17.925 79.418 1.00 72.44 311 ARG A O 1
ATOM 2406 N N . TYR A 1 312 ? -20.078 -20.026 78.670 1.00 73.19 312 TYR A N 1
ATOM 2407 C CA . TYR A 1 312 ? -21.427 -20.191 79.213 1.00 73.19 312 TYR A CA 1
ATOM 2408 C C . TYR A 1 312 ? -21.445 -20.126 80.740 1.00 73.19 312 TYR A C 1
ATOM 2410 O O . TYR A 1 312 ? -22.290 -19.438 81.304 1.00 73.19 312 TYR A O 1
ATOM 2418 N N . ARG A 1 313 ? -20.493 -20.771 81.424 1.00 78.94 313 ARG A N 1
ATOM 2419 C CA . ARG A 1 313 ? -20.380 -20.706 82.887 1.00 78.94 313 ARG A CA 1
ATOM 2420 C C . ARG A 1 313 ? -20.099 -19.278 83.363 1.00 78.94 313 ARG A C 1
ATOM 2422 O O . ARG A 1 313 ? -20.729 -18.832 84.319 1.00 78.94 313 ARG A O 1
ATOM 2429 N N . THR A 1 314 ? -19.211 -18.544 82.693 1.00 76.12 314 THR A N 1
ATOM 2430 C CA . THR A 1 314 ? -18.897 -17.148 83.032 1.00 76.12 314 THR A CA 1
ATOM 2431 C C . THR A 1 314 ? -20.093 -16.234 82.781 1.00 76.12 314 THR A C 1
ATOM 2433 O O . THR A 1 314 ? -20.442 -15.447 83.657 1.00 76.12 314 THR A O 1
ATOM 2436 N N . ALA A 1 315 ? -20.765 -16.377 81.634 1.00 72.25 315 ALA A N 1
ATOM 2437 C CA . ALA A 1 315 ? -21.966 -15.614 81.298 1.00 72.25 315 ALA A CA 1
ATOM 2438 C C . ALA A 1 315 ? -23.115 -15.900 82.275 1.00 72.25 315 ALA A C 1
ATOM 2440 O O . ALA A 1 315 ? -23.782 -14.980 82.740 1.00 72.25 315 ALA A O 1
ATOM 2441 N N . TRP A 1 316 ? -23.305 -17.163 82.657 1.00 85.50 316 TRP A N 1
ATOM 2442 C CA . TRP A 1 316 ? -24.310 -17.554 83.641 1.00 85.50 316 TRP A CA 1
ATOM 2443 C C . TRP A 1 316 ? -24.010 -16.989 85.035 1.00 85.50 316 TRP A C 1
ATOM 2445 O O . TRP A 1 316 ? -24.907 -16.472 85.702 1.00 85.50 316 TRP A O 1
ATOM 2455 N N . LEU A 1 317 ? -22.748 -17.028 85.478 1.00 83.69 317 LEU A N 1
ATOM 2456 C CA . LEU A 1 317 ? -22.336 -16.418 86.745 1.00 83.69 317 LEU A CA 1
ATOM 2457 C C . LEU A 1 317 ? -22.489 -14.891 86.727 1.00 83.69 317 LEU A C 1
ATOM 2459 O O . LEU A 1 317 ? -22.898 -14.329 87.742 1.00 83.69 317 LEU A O 1
ATOM 2463 N N . ALA A 1 318 ? -22.198 -14.235 85.600 1.00 75.81 318 ALA A N 1
ATOM 2464 C CA . ALA A 1 318 ? -22.416 -12.801 85.415 1.00 75.81 318 ALA A CA 1
ATOM 2465 C C . ALA A 1 318 ? -23.909 -12.458 85.506 1.00 75.81 318 ALA A C 1
ATOM 2467 O O . ALA A 1 318 ? -24.300 -11.710 86.394 1.00 75.81 318 ALA A O 1
ATOM 2468 N N . ALA A 1 319 ? -24.762 -13.129 84.725 1.00 74.75 319 ALA A N 1
ATOM 2469 C CA . ALA A 1 319 ? -26.212 -12.936 84.773 1.00 74.75 319 ALA A CA 1
ATOM 2470 C C . ALA A 1 319 ? -26.799 -13.199 86.173 1.00 74.75 319 ALA A C 1
ATOM 2472 O O . ALA A 1 319 ? -27.727 -12.524 86.616 1.00 74.75 319 ALA A O 1
ATOM 2473 N N . ARG A 1 320 ? -26.254 -14.173 86.914 1.00 83.81 320 ARG A N 1
ATOM 2474 C CA . ARG A 1 320 ? -26.667 -14.447 88.297 1.00 83.81 320 ARG A CA 1
ATOM 2475 C C . ARG A 1 320 ? -26.236 -13.342 89.268 1.00 83.81 320 ARG A C 1
ATOM 2477 O O . ARG A 1 320 ? -26.974 -13.072 90.217 1.00 83.81 320 ARG A O 1
ATOM 2484 N N . ARG A 1 321 ? -25.062 -12.734 89.065 1.00 82.31 321 ARG A N 1
ATOM 2485 C CA . ARG A 1 321 ? -24.596 -11.576 89.845 1.00 82.31 321 ARG A CA 1
ATOM 2486 C C . ARG A 1 321 ? -25.432 -10.339 89.536 1.00 82.31 321 ARG A C 1
ATOM 2488 O O . ARG A 1 321 ? -25.885 -9.720 90.492 1.00 82.31 321 ARG A O 1
ATOM 2495 N N . ASP A 1 322 ? -25.727 -10.070 88.269 1.00 77.31 322 ASP A N 1
ATOM 2496 C CA . ASP A 1 322 ? -26.569 -8.944 87.849 1.00 77.31 322 ASP A CA 1
ATOM 2497 C C . ASP A 1 322 ? -27.968 -9.066 88.451 1.00 77.31 322 ASP A C 1
ATOM 2499 O O . ASP A 1 322 ? -28.392 -8.193 89.193 1.00 77.31 322 ASP A O 1
ATOM 2503 N N . ARG A 1 323 ? -28.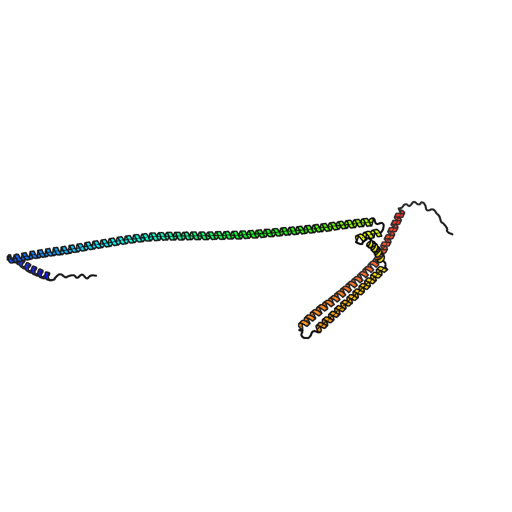620 -10.232 88.349 1.00 80.00 323 ARG A N 1
ATOM 2504 C CA . ARG A 1 323 ? -29.919 -10.471 89.015 1.00 80.00 323 ARG A CA 1
ATOM 2505 C C . ARG A 1 323 ? -29.879 -10.351 90.543 1.00 80.00 323 ARG A C 1
ATOM 2507 O O . ARG A 1 323 ? -30.931 -10.231 91.176 1.00 80.00 323 ARG A O 1
ATOM 2514 N N . LYS A 1 324 ? -28.709 -10.503 91.175 1.00 83.50 324 LYS A N 1
ATOM 2515 C CA . LYS A 1 324 ? -28.536 -10.278 92.620 1.00 83.50 324 LYS A CA 1
ATOM 2516 C C . LYS A 1 324 ? -28.338 -8.789 92.908 1.00 83.50 324 LYS A C 1
ATOM 2518 O O . LYS A 1 324 ? -28.889 -8.314 93.896 1.00 83.50 324 LYS A O 1
ATOM 2523 N N . ALA A 1 325 ? -27.600 -8.083 92.055 1.00 80.19 325 ALA A N 1
ATOM 2524 C CA . ALA A 1 325 ? -27.431 -6.638 92.108 1.00 80.19 325 ALA A CA 1
ATOM 2525 C C . ALA A 1 325 ? -28.762 -5.918 91.860 1.00 80.19 325 ALA A C 1
ATOM 2527 O O . ALA A 1 325 ? -29.139 -5.099 92.684 1.00 80.19 325 ALA A O 1
ATOM 2528 N N . ASP A 1 326 ? -29.531 -6.315 90.846 1.00 77.75 326 ASP A N 1
ATOM 2529 C CA . ASP A 1 326 ? -30.862 -5.773 90.553 1.00 77.75 326 ASP A CA 1
ATOM 2530 C C . ASP A 1 326 ? -31.819 -5.985 91.726 1.00 77.75 326 ASP A C 1
ATOM 2532 O O . ASP A 1 326 ? -32.523 -5.070 92.134 1.00 77.75 326 ASP A O 1
ATOM 2536 N N . ARG A 1 327 ? -31.817 -7.177 92.338 1.00 82.56 327 ARG A N 1
ATOM 2537 C CA . ARG A 1 327 ? -32.624 -7.432 93.542 1.00 82.56 327 ARG A CA 1
ATOM 2538 C C . ARG A 1 327 ? -32.181 -6.592 94.736 1.00 82.56 327 ARG A C 1
ATOM 2540 O O . ARG A 1 327 ? -33.032 -6.153 95.501 1.00 82.56 327 ARG A O 1
ATOM 2547 N N . ALA A 1 328 ? -30.879 -6.375 94.907 1.00 81.44 328 ALA A N 1
ATOM 2548 C CA . ALA A 1 328 ? -30.357 -5.512 95.961 1.00 81.44 328 ALA A CA 1
ATOM 2549 C C . ALA A 1 328 ? -30.690 -4.032 95.703 1.00 81.44 328 ALA A C 1
ATOM 2551 O O . ALA A 1 328 ? -31.065 -3.335 96.640 1.00 81.44 328 ALA A O 1
ATOM 2552 N N . ALA A 1 329 ? -30.619 -3.580 94.449 1.00 78.56 329 ALA A N 1
ATOM 2553 C CA . ALA A 1 329 ? -31.000 -2.238 94.024 1.00 78.56 329 ALA A CA 1
ATOM 2554 C C . ALA A 1 329 ? -32.501 -2.008 94.229 1.00 78.56 329 ALA A C 1
ATOM 2556 O O . ALA A 1 329 ? -32.878 -1.079 94.933 1.00 78.56 329 ALA A O 1
ATOM 2557 N N . MET A 1 330 ? -33.355 -2.921 93.754 1.00 81.88 330 MET A N 1
ATOM 2558 C CA . MET A 1 330 ? -34.799 -2.856 94.003 1.00 81.88 330 MET A CA 1
ATOM 2559 C C . MET A 1 330 ? -35.126 -2.876 95.502 1.00 81.88 330 MET A C 1
ATOM 2561 O O . MET A 1 330 ? -36.015 -2.153 95.939 1.00 81.88 330 MET A O 1
ATOM 2565 N N . ALA A 1 331 ? -34.409 -3.663 96.313 1.00 82.31 331 ALA A N 1
ATOM 2566 C CA . ALA A 1 331 ? -34.595 -3.675 97.766 1.00 82.31 331 ALA A CA 1
ATOM 2567 C C . ALA A 1 331 ? -34.140 -2.366 98.441 1.00 82.31 331 ALA A C 1
ATOM 2569 O O . ALA A 1 331 ? -34.751 -1.957 99.425 1.00 82.31 331 ALA A O 1
ATOM 2570 N N . ALA A 1 332 ? -33.101 -1.707 97.921 1.00 82.62 332 ALA A N 1
ATOM 2571 C CA . ALA A 1 332 ? -32.619 -0.414 98.411 1.00 82.62 332 ALA A CA 1
ATOM 2572 C C . ALA A 1 332 ? -33.515 0.758 97.976 1.00 82.62 332 ALA A C 1
ATOM 2574 O O . ALA A 1 332 ? -33.646 1.735 98.709 1.00 82.62 332 ALA A O 1
ATOM 2575 N N . GLU A 1 333 ? -34.153 0.654 96.810 1.00 82.25 333 GLU A N 1
ATOM 2576 C CA . GLU A 1 333 ? -35.106 1.643 96.299 1.00 82.25 333 GLU A CA 1
ATOM 2577 C C . GLU A 1 333 ? -36.511 1.465 96.886 1.00 82.25 333 GLU A C 1
ATOM 2579 O O . GLU A 1 333 ? -37.281 2.425 96.934 1.00 82.25 333 GLU A O 1
ATOM 2584 N N . LEU A 1 334 ? -36.849 0.275 97.395 1.00 85.56 334 LEU A N 1
ATOM 2585 C CA . LEU A 1 334 ? -38.168 -0.018 97.959 1.00 85.56 334 LEU A CA 1
ATOM 2586 C C . LEU A 1 334 ? -38.607 0.984 99.050 1.00 85.56 334 LEU A C 1
ATOM 2588 O O . LEU A 1 334 ? -39.745 1.450 98.967 1.00 85.56 334 LEU A O 1
ATOM 2592 N N . PRO A 1 335 ? -37.759 1.395 100.018 1.00 87.50 335 PRO A N 1
ATOM 2593 C CA . PRO A 1 335 ? -38.126 2.409 101.006 1.00 87.50 335 PRO A CA 1
ATOM 2594 C C . PRO A 1 335 ? -38.386 3.788 100.387 1.00 87.50 335 PRO A C 1
ATOM 2596 O O . PRO A 1 335 ? -39.289 4.488 100.834 1.00 87.50 335 PRO A O 1
ATOM 2599 N N . LEU A 1 336 ? -37.644 4.176 99.342 1.00 83.00 336 LEU A N 1
ATOM 2600 C CA . LEU A 1 336 ? -37.844 5.452 98.641 1.00 83.00 336 LEU A CA 1
ATOM 2601 C C . LEU A 1 336 ? -39.144 5.444 97.835 1.00 83.00 336 LEU A C 1
ATOM 2603 O O . LEU A 1 336 ? -39.903 6.408 97.876 1.00 83.00 336 LEU A O 1
ATOM 2607 N N . VAL A 1 337 ? -39.436 4.337 97.150 1.00 83.56 337 VAL A N 1
ATOM 2608 C CA . VAL A 1 337 ? -40.694 4.140 96.417 1.00 83.56 337 VAL A CA 1
ATOM 2609 C C . VAL A 1 337 ? -41.883 4.130 97.384 1.00 83.56 337 VAL A C 1
ATOM 2611 O O . VAL A 1 337 ? -42.919 4.732 97.098 1.00 83.56 337 VAL A O 1
ATOM 2614 N N . GLN A 1 338 ? -41.742 3.492 98.550 1.00 87.38 338 GLN A N 1
ATOM 2615 C CA . GLN A 1 338 ? -42.757 3.504 99.606 1.00 87.38 338 GLN A CA 1
ATOM 2616 C C . GLN A 1 338 ? -42.951 4.905 100.198 1.00 87.38 338 GLN A C 1
ATOM 2618 O O . GLN A 1 338 ? -44.094 5.338 100.328 1.00 87.38 338 GLN A O 1
ATOM 2623 N N . ALA A 1 339 ? -41.872 5.639 100.483 1.00 85.62 339 ALA A N 1
ATOM 2624 C CA . ALA A 1 339 ? -41.937 7.019 100.964 1.00 85.62 339 ALA A CA 1
ATOM 2625 C C . ALA A 1 339 ? -42.575 7.958 99.928 1.00 85.62 339 ALA A C 1
ATOM 2627 O O . ALA A 1 339 ? -43.413 8.784 100.277 1.00 85.62 339 ALA A O 1
ATOM 2628 N N . GLY A 1 340 ? -42.244 7.791 98.644 1.00 87.31 340 GLY A N 1
ATOM 2629 C CA . GLY A 1 340 ? -42.857 8.529 97.541 1.00 87.31 340 GLY A CA 1
ATOM 2630 C C . GLY A 1 340 ? -44.355 8.249 97.415 1.00 87.31 340 GLY A C 1
ATOM 2631 O O . GLY A 1 340 ? -45.141 9.185 97.310 1.00 87.31 340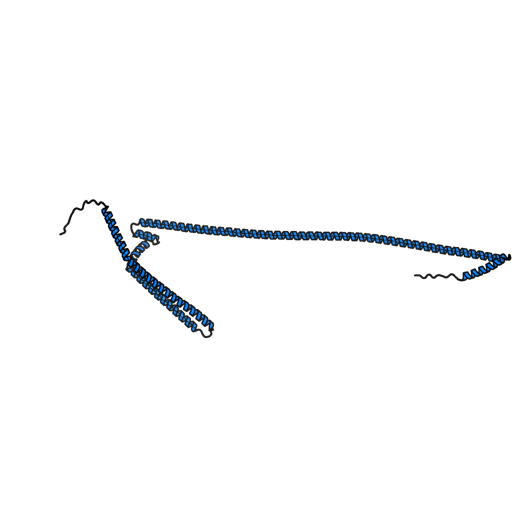 GLY A O 1
ATOM 2632 N N . ARG A 1 341 ? -44.773 6.978 97.510 1.00 86.94 341 ARG A N 1
ATOM 2633 C CA . ARG A 1 341 ? -46.200 6.611 97.543 1.00 86.94 341 ARG A CA 1
ATOM 2634 C C . ARG A 1 341 ? -46.919 7.195 98.757 1.00 86.94 341 ARG A C 1
ATOM 2636 O O . ARG A 1 341 ? -48.011 7.722 98.596 1.00 86.94 341 ARG A O 1
ATOM 2643 N N . GLN A 1 342 ? -46.307 7.150 99.940 1.00 88.56 342 GLN A N 1
ATOM 2644 C CA . GLN A 1 342 ? -46.871 7.759 101.149 1.00 88.56 342 GLN A CA 1
ATOM 2645 C C . GLN A 1 342 ? -47.023 9.278 100.995 1.00 88.56 342 GLN A C 1
ATOM 2647 O O . GLN A 1 342 ? -48.089 9.819 101.284 1.00 88.56 342 GLN A O 1
ATOM 2652 N N . ALA A 1 343 ? -46.005 9.966 100.473 1.00 86.56 343 ALA A N 1
ATOM 2653 C CA . ALA A 1 343 ? -46.068 11.399 100.201 1.00 86.56 343 ALA A CA 1
ATOM 2654 C C . ALA A 1 343 ? -47.166 11.743 99.183 1.00 86.56 343 ALA A C 1
ATOM 2656 O O . ALA A 1 343 ? -47.898 12.708 99.390 1.00 86.56 343 ALA A O 1
ATOM 2657 N N . LEU A 1 344 ? -47.327 10.925 98.136 1.00 89.44 344 LEU A N 1
ATOM 2658 C CA . LEU A 1 344 ? -48.399 11.090 97.154 1.00 89.44 344 LEU A CA 1
ATOM 2659 C C . LEU A 1 344 ? -49.778 10.935 97.809 1.00 89.44 344 LEU A C 1
ATOM 2661 O O . LEU A 1 344 ? -50.619 11.807 97.644 1.00 89.44 344 LEU A O 1
ATOM 2665 N N . THR A 1 345 ? -49.982 9.903 98.636 1.00 89.19 345 THR A N 1
ATOM 2666 C CA . THR A 1 345 ? -51.257 9.710 99.351 1.00 89.19 345 THR A CA 1
ATOM 2667 C C . THR A 1 345 ? -51.564 10.838 100.339 1.00 89.19 345 THR A C 1
ATOM 2669 O O . THR A 1 345 ? -52.721 11.216 100.502 1.00 89.19 345 THR A O 1
ATOM 2672 N N . VAL A 1 346 ? -50.543 11.423 100.980 1.00 88.94 346 VAL A N 1
ATOM 2673 C CA . VAL A 1 346 ? -50.712 12.594 101.857 1.00 88.94 346 VAL A CA 1
ATOM 2674 C C . VAL A 1 346 ? -51.066 13.837 101.040 1.00 88.94 346 VAL A C 1
ATOM 2676 O O . VAL A 1 346 ? -51.928 14.607 101.457 1.00 88.94 346 VAL A O 1
ATOM 2679 N N . ALA A 1 347 ? -50.440 14.030 99.877 1.00 87.19 347 ALA A N 1
ATOM 2680 C CA . ALA A 1 347 ? -50.753 15.135 98.976 1.00 87.19 347 ALA A CA 1
ATOM 2681 C C . ALA A 1 347 ? -52.176 15.019 98.408 1.00 87.19 347 ALA A C 1
ATOM 2683 O O . ALA A 1 347 ? -52.918 15.995 98.442 1.00 87.19 347 ALA A O 1
ATOM 2684 N N . GLU A 1 348 ? -52.585 13.823 97.978 1.00 90.25 348 GLU A N 1
ATOM 2685 C CA . GLU A 1 348 ? -53.947 13.536 97.518 1.00 90.25 348 GLU A CA 1
ATOM 2686 C C . GLU A 1 348 ? -54.978 13.769 98.631 1.00 90.25 348 GLU A C 1
ATOM 2688 O O . GLU A 1 348 ? -56.003 14.405 98.393 1.00 90.25 348 GLU A O 1
ATOM 2693 N N . ALA A 1 349 ? -54.696 13.342 99.868 1.00 85.44 349 ALA A N 1
ATOM 2694 C CA . ALA A 1 349 ? -55.561 13.619 101.015 1.00 85.44 349 ALA A CA 1
ATOM 2695 C C . ALA A 1 349 ? -55.635 15.122 101.345 1.00 85.44 349 ALA A C 1
ATOM 2697 O O . ALA A 1 349 ? -56.707 15.631 101.673 1.00 85.44 349 ALA A O 1
ATOM 2698 N N . ALA A 1 350 ? -54.522 15.854 101.239 1.00 86.06 350 ALA A N 1
ATOM 2699 C CA . ALA A 1 350 ? -54.487 17.299 101.456 1.00 86.06 350 ALA A CA 1
ATOM 2700 C C . ALA A 1 350 ? -55.244 18.069 100.362 1.00 86.06 350 ALA A C 1
ATOM 2702 O O . ALA A 1 350 ? -55.954 19.028 100.668 1.00 86.06 350 ALA A O 1
ATOM 2703 N N . ASP A 1 351 ? -55.135 17.645 99.104 1.00 87.50 351 ASP A N 1
ATOM 2704 C CA . ASP A 1 351 ? -55.908 18.206 97.996 1.00 87.50 351 ASP A CA 1
ATOM 2705 C C . ASP A 1 351 ? -57.392 17.882 98.123 1.00 87.50 351 ASP A C 1
ATOM 2707 O O . ASP A 1 351 ? -58.216 18.775 97.936 1.00 87.50 351 ASP A O 1
ATOM 2711 N N . TYR A 1 352 ? -57.743 16.666 98.543 1.00 85.56 352 TYR A N 1
ATOM 2712 C CA . TYR A 1 352 ? -59.120 16.307 98.869 1.00 85.56 352 TYR A CA 1
ATOM 2713 C C . TYR A 1 352 ? -59.685 17.188 99.996 1.00 85.56 352 TYR A C 1
ATOM 2715 O O . TYR A 1 352 ? -60.775 17.735 99.860 1.00 85.56 352 TYR A O 1
ATOM 2723 N N . MET A 1 353 ? -58.928 17.416 101.077 1.00 83.56 353 MET A N 1
ATOM 2724 C CA . MET A 1 353 ? -59.338 18.307 102.174 1.00 83.56 353 MET A CA 1
ATOM 2725 C C . MET A 1 353 ? -59.438 19.777 101.738 1.00 83.56 353 MET A C 1
ATOM 2727 O O . MET A 1 353 ? -60.339 20.483 102.187 1.00 83.56 353 MET A O 1
ATOM 2731 N N . ARG A 1 354 ? -58.558 20.249 100.843 1.00 83.00 354 ARG A N 1
ATOM 2732 C CA . ARG A 1 354 ? -58.659 21.593 100.245 1.00 83.00 354 ARG A CA 1
ATOM 2733 C C . ARG A 1 354 ? -59.888 21.732 99.358 1.00 83.00 354 ARG A C 1
ATOM 2735 O O . ARG A 1 354 ? -60.571 22.746 99.447 1.00 83.00 354 ARG A O 1
ATOM 2742 N N . GLN A 1 355 ? -60.184 20.729 98.535 1.00 82.69 355 GLN A N 1
ATOM 2743 C CA . GLN A 1 355 ? -61.402 20.696 97.726 1.00 82.69 355 GLN A CA 1
ATOM 2744 C C . GLN A 1 355 ? -62.652 20.660 98.612 1.00 82.69 355 GLN A C 1
ATOM 2746 O O . GLN A 1 355 ? -63.606 21.381 98.337 1.00 82.69 355 GLN A O 1
ATOM 2751 N N . TRP A 1 356 ? -62.623 19.898 99.709 1.00 79.88 356 TRP A N 1
ATOM 2752 C CA . TRP A 1 356 ? -63.708 19.846 100.689 1.00 79.88 356 TRP A CA 1
ATOM 2753 C C . TRP A 1 356 ? -63.908 21.179 101.427 1.00 79.88 356 TRP A C 1
ATOM 2755 O O . TRP A 1 356 ? -65.043 21.579 101.638 1.00 79.88 356 TRP A O 1
ATOM 2765 N N . ALA A 1 357 ? -62.833 21.898 101.766 1.00 75.38 357 ALA A N 1
ATOM 2766 C CA . ALA A 1 357 ? -62.908 23.217 102.404 1.00 75.38 357 ALA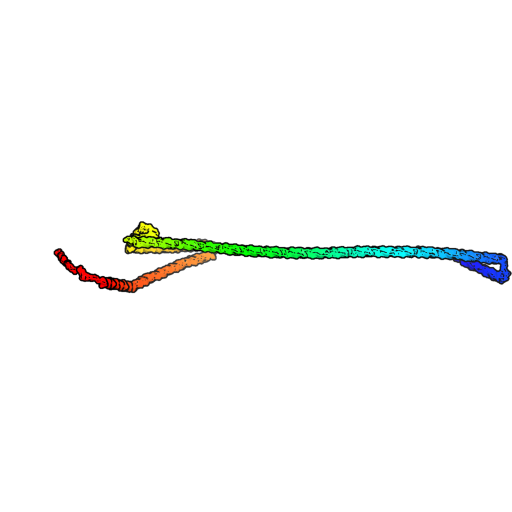 A CA 1
ATOM 2767 C C . ALA A 1 357 ? -63.290 24.356 101.436 1.00 75.38 357 ALA A C 1
ATOM 2769 O O . ALA A 1 357 ? -63.867 25.350 101.863 1.00 75.38 357 ALA A O 1
ATOM 2770 N N . ALA A 1 358 ? -62.945 24.238 100.149 1.00 76.94 358 ALA A N 1
ATOM 2771 C CA . ALA A 1 358 ? -63.313 25.206 99.111 1.00 76.94 358 ALA A CA 1
ATOM 2772 C C . ALA A 1 358 ? -64.746 25.002 98.595 1.00 76.94 358 ALA A C 1
ATOM 2774 O O . ALA A 1 358 ? -65.357 25.933 98.068 1.00 76.94 358 ALA A O 1
ATOM 2775 N N . ALA A 1 359 ? -65.290 23.795 98.747 1.00 73.69 359 ALA A N 1
ATOM 2776 C CA . ALA A 1 359 ? -66.718 23.576 98.668 1.00 73.69 359 ALA A CA 1
ATOM 2777 C C . ALA A 1 359 ? -67.349 24.186 99.927 1.00 73.69 359 ALA A C 1
ATOM 2779 O O . ALA A 1 359 ? -67.391 23.549 100.974 1.00 73.69 359 ALA A O 1
ATOM 2780 N N . ASP A 1 360 ? -67.823 25.429 99.828 1.00 59.38 360 ASP A N 1
ATOM 2781 C CA . ASP A 1 360 ? -68.746 26.038 100.791 1.00 59.38 360 ASP A CA 1
ATOM 2782 C C . ASP A 1 360 ? -70.016 25.166 100.850 1.00 59.38 360 ASP A C 1
ATOM 2784 O O . ASP A 1 360 ? -71.010 25.405 100.161 1.00 59.38 360 ASP A O 1
ATOM 2788 N N . VAL A 1 361 ? -69.960 24.071 101.614 1.00 58.28 361 VAL A N 1
ATOM 2789 C CA . VAL A 1 361 ? -71.117 23.232 101.909 1.00 58.28 361 VAL A CA 1
ATOM 2790 C C . VAL A 1 361 ? -71.919 23.992 102.962 1.00 58.28 361 VAL A C 1
ATOM 2792 O O . VAL A 1 361 ? -71.441 24.157 104.088 1.00 58.28 361 VAL A O 1
ATOM 2795 N N . PRO A 1 362 ? -73.127 24.484 102.636 1.00 53.16 362 PRO A N 1
ATOM 2796 C CA . PRO A 1 362 ? -73.932 25.217 103.593 1.00 53.16 362 PRO A CA 1
ATOM 2797 C C . PRO A 1 362 ? -74.249 24.304 104.778 1.00 53.16 362 PRO A C 1
ATOM 2799 O O . PRO A 1 362 ? -74.797 23.213 104.615 1.00 53.16 362 PRO A O 1
ATOM 2802 N N . ALA A 1 363 ? -73.907 24.770 105.979 1.00 53.09 363 ALA A N 1
ATOM 2803 C CA . ALA A 1 363 ? -74.304 24.171 107.244 1.00 53.09 363 ALA A CA 1
ATOM 2804 C C . ALA A 1 363 ? -75.831 24.258 107.400 1.00 53.09 363 ALA A C 1
ATOM 2806 O O . ALA A 1 363 ? -76.362 25.136 108.075 1.00 53.09 363 ALA A O 1
ATOM 2807 N N . ALA A 1 364 ? -76.553 23.359 106.740 1.00 49.03 364 ALA A N 1
ATOM 2808 C CA . ALA A 1 364 ? -77.978 23.182 106.925 1.00 49.03 364 ALA A CA 1
ATOM 2809 C C . ALA A 1 364 ? -78.350 21.714 106.695 1.00 49.03 364 ALA A C 1
ATOM 2811 O O . ALA A 1 364 ? -78.193 21.184 105.603 1.00 49.03 364 ALA A O 1
ATOM 2812 N N . GLN A 1 365 ? -78.927 21.124 107.746 1.00 54.69 365 GLN A N 1
ATOM 2813 C CA . GLN A 1 365 ? -79.677 19.862 107.770 1.00 54.69 365 GLN A CA 1
ATOM 2814 C C . GLN A 1 365 ? -78.880 18.564 107.979 1.00 54.69 365 GLN A C 1
ATOM 2816 O O . GLN A 1 365 ? -78.872 17.676 107.140 1.00 54.69 365 GLN A O 1
ATOM 2821 N N . PHE A 1 366 ? -78.369 18.387 109.200 1.00 45.84 366 PHE A N 1
ATOM 2822 C CA . PHE A 1 366 ? -78.527 17.111 109.909 1.00 45.84 366 PHE A CA 1
ATOM 2823 C C . PHE A 1 366 ? -78.980 17.387 111.350 1.00 45.84 366 PHE A C 1
ATOM 2825 O O . PHE A 1 366 ? -78.188 17.723 112.226 1.00 45.84 366 PHE A O 1
ATOM 2832 N N . VAL A 1 367 ? -80.293 17.273 111.568 1.00 46.44 367 VAL A N 1
ATOM 2833 C CA . VAL A 1 367 ? -80.959 17.235 112.875 1.00 46.44 367 VAL A CA 1
ATOM 2834 C C . VAL A 1 367 ? -81.611 15.853 113.002 1.00 46.44 367 VAL A C 1
ATOM 2836 O O . VAL A 1 367 ? -82.511 15.524 112.242 1.00 46.44 367 VAL A O 1
ATOM 2839 N N . THR A 1 368 ? -81.072 15.070 113.944 1.00 48.59 368 THR A N 1
ATOM 2840 C CA . THR A 1 368 ? -81.684 14.033 114.807 1.00 48.59 368 THR A CA 1
ATOM 2841 C C . THR A 1 368 ? -82.600 12.948 114.220 1.00 48.59 368 THR A C 1
ATOM 2843 O O . THR A 1 368 ? -83.708 13.250 113.802 1.00 48.59 368 THR A O 1
ATOM 2846 N N . THR A 1 369 ? -82.245 11.678 114.469 1.00 44.62 369 THR A N 1
ATOM 2847 C CA . THR A 1 369 ? -82.974 10.819 115.438 1.00 44.62 369 THR A CA 1
ATOM 2848 C C . THR A 1 369 ? -82.155 9.575 115.825 1.00 44.62 369 THR A C 1
ATOM 2850 O O . THR A 1 369 ? -81.575 8.946 114.942 1.00 44.62 369 THR A O 1
ATOM 2853 N N . PRO A 1 370 ? -82.123 9.187 117.115 1.00 55.81 370 PRO A N 1
ATOM 2854 C CA . PRO A 1 370 ? -81.722 7.858 117.558 1.00 55.81 370 PRO A CA 1
ATOM 2855 C C . PRO A 1 370 ? -82.945 6.923 117.591 1.00 55.81 370 PRO A C 1
ATOM 2857 O O . PRO A 1 370 ? -83.920 7.207 118.283 1.00 55.81 370 PRO A O 1
ATOM 2860 N N . GLU A 1 371 ? -82.884 5.787 116.897 1.00 51.31 371 GLU A N 1
ATOM 2861 C CA . GLU A 1 371 ? -83.725 4.625 117.207 1.00 51.31 371 GLU A CA 1
ATOM 2862 C C . GLU A 1 371 ? -82.937 3.693 118.138 1.00 51.31 371 GLU A C 1
ATOM 2864 O O . GLU A 1 371 ? -81.886 3.167 117.777 1.00 51.31 371 GLU A O 1
ATOM 2869 N N . GLN A 1 372 ? -83.438 3.508 119.361 1.00 44.34 372 GLN A N 1
ATOM 2870 C CA . GLN A 1 372 ? -83.080 2.366 120.202 1.00 44.34 372 GLN A CA 1
ATOM 2871 C C . GLN A 1 372 ? -83.761 1.104 119.646 1.00 44.34 372 GLN A C 1
ATOM 2873 O O . GLN A 1 372 ? -84.985 1.126 119.498 1.00 44.34 372 GLN A O 1
ATOM 2878 N N . PRO A 1 373 ? -83.058 -0.023 119.445 1.00 61.78 373 PRO A N 1
ATOM 2879 C CA . PRO A 1 373 ? -83.692 -1.328 119.492 1.00 61.78 373 PRO A CA 1
ATOM 2880 C C . PRO A 1 373 ? -83.726 -1.838 120.940 1.00 61.78 373 PRO A C 1
ATOM 2882 O O . PRO A 1 373 ? -82.773 -1.675 121.707 1.00 61.78 373 PRO A O 1
ATOM 2885 N N . ARG A 1 374 ? -84.864 -2.434 121.293 1.00 49.50 374 ARG A N 1
ATOM 2886 C CA . ARG A 1 374 ? -84.988 -3.377 122.407 1.00 49.50 374 ARG A CA 1
ATOM 2887 C C . ARG A 1 374 ? -84.206 -4.651 122.131 1.00 49.50 374 ARG A C 1
ATOM 2889 O O . ARG A 1 374 ? -84.126 -5.025 120.939 1.00 49.50 374 ARG A O 1
#

Sequence (374 aa):
MSSRTTTRAPKGRNLDRLDRRAIVANLLARAHRARLTPAEAALLGDYVYQERRLADENRRAMAGTTQALERHREAADAAIRELEQRAVDAERRHVEAVAEQQHTEQGDAAAIHLANSAATAWKQRAEQAEEIARTAHQCSNEAERQRAAAEQQLAAARDRIEGEQRRGDVLDQTLAEVRRRHRGACDRVDQVLAVLARVRNAQTLGDALAAVAEHDGLSPAAARLHARILDRADTVEARLAEQQREHEVALAAAEEAATTSERAAEQHRRALAAALARPAGTPFGDLTKYAAKTLTRSGERILDAEHRATRYRTAWLAARRDRKADRAAMAAELPLVQAGRQALTVAEAADYMRQWAAADVPAAQFVTTPEQPR